Protein AF-0000000079011096 (afdb_homodimer)

Foldseek 3Di:
DKEKEKAWLAAPVLDDPCNFVVVLVLCCVLQVDDSVPYHYHYHYNDPDDDPPDRPIAMEMEIEDADSDDDVSVVVSLVVVQVVCCVRVVDHSVRYDYYYHHDHQQRDDDPNDRNDDVDDPPPPD/DKEKEKAWLADPVLDDPCVFVVVLVLCCVLQVDDSVPYHYHYHYNDPDDDPPDRPIAMEMEIEDADSDDDVSVVVSLVVVQVVCCVRVVDHSVRYDYHYHHDHQQRDDDDHDGNDVVVPPPPPD

InterPro domains:
  IPR001398 Macrophage migration inhibitory factor [PF01187] (2-111)
  IPR001398 Macrophage migration inhibitory factor [PTHR11954] (1-112)
  IPR014347 Tautomerase/MIF superfamily [G3DSA:3.30.429.10] (1-116)
  IPR014347 Tautomerase/MIF superfamily [SSF55331] (1-111)

Organism: Lymnaea stagnalis (NCBI:txid6523)

Radius of gyration: 18.73 Å; Cα contacts (8 Å, |Δi|>4): 482; chains: 2; bounding box: 49×50×45 Å

Secondary structure (DSSP, 8-state):
--EEEEEESS-GGGS-TTHHHHHHHHHHHHHT--GGG-EEEEE-S-EEEETTB-SS-EEEEEEESS---HHHHHHHHHHHHHHHHHHH---GGGEEEEEEEPPGGG-EETTEE-----------/-EEEEEEESS-GGGS-TTHHHHHHHHHHHHHT--GGG-EEEEE-S----BTTB-SS-EEEEEEESS---HHHHHHHHHHHHHHHHHHH---GGGEEEEEEE--GGGEEETTEE--S-S------

Sequence (248 aa):
MPIIKVETNIEASRFPTNFHVHFTALGSELLQKPQKVIWVVLEADKQLTMGGTNAPTAVVTVECIGRLKPELNLAFGTKIEEYFKEFLAIPRDRIVTRFVSVPALFCQYDGKLHDIGVQYDQDLMPIIKVETNIEASRFPTNFHVHFTALGSELLQKPQKVIWVVLEADKQLTMGGTNAPTAVVTVECIGRLKPELNLAFGTKIEEYFKEFLAIPRDRIVTRFVSVPALFCQYDGKLHDIGVQYDQDL

pLDDT: mean 92.73, std 16.57, range [21.91, 98.94]

Nearest PDB structures (foldseek):
  6lr3-assembly2_B  TM=9.785E-01  e=2.258E-16  Oncomelania hupensis
  6lkv-assembly1_A  TM=9.340E-01  e=4.352E-16  Oncomelania hupensis
  1mff-assembly1_C  TM=9.696E-01  e=3.069E-12  Mus musculus
  1uiz-assembly1_A  TM=9.642E-01  e=3.499E-12  Xenopus laevis
  4xx7-assembly1_C  TM=9.692E-01  e=8.771E-12  Homo sapiens

Structure (mmCIF, N/CA/C/O backbone):
data_AF-0000000079011096-model_v1
#
loop_
_entity.id
_entity.type
_entity.pdbx_description
1 polymer 'L-dopachrome isomerase'
#
loop_
_atom_site.group_PDB
_atom_site.id
_atom_site.type_symbol
_atom_site.label_atom_id
_atom_site.label_alt_id
_atom_site.label_comp_id
_atom_site.label_asym_id
_atom_site.label_entity_id
_atom_site.label_seq_id
_atom_site.pdbx_PDB_ins_code
_atom_site.Cartn_x
_atom_site.Cartn_y
_atom_site.Cartn_z
_atom_site.occupancy
_atom_site.B_iso_or_equiv
_atom_site.auth_seq_id
_atom_site.auth_comp_id
_atom_site.auth_asym_id
_atom_site.auth_atom_id
_atom_site.pdbx_PDB_model_num
ATOM 1 N N . MET A 1 1 ? 3.414 18.562 -4.277 1 85.56 1 MET A N 1
ATOM 2 C CA . MET A 1 1 ? 2.836 17.297 -3.818 1 85.56 1 MET A CA 1
ATOM 3 C C . MET A 1 1 ? 2.193 17.469 -2.445 1 85.56 1 MET A C 1
ATOM 5 O O . MET A 1 1 ? 2.654 18.266 -1.632 1 85.56 1 MET A O 1
ATOM 9 N N . PRO A 1 2 ? 0.856 16.672 -2.381 1 97.19 2 PRO A N 1
ATOM 10 C CA . PRO A 1 2 ? 0.76 15.305 -1.859 1 97.19 2 PRO A CA 1
ATOM 11 C C . PRO A 1 2 ? 0.068 14.352 -2.83 1 97.19 2 PRO A C 1
ATOM 13 O O . PRO A 1 2 ? -0.658 14.789 -3.725 1 97.19 2 PRO A O 1
ATOM 16 N N . ILE A 1 3 ? 0.292 12.969 -2.652 1 98.69 3 ILE A N 1
ATOM 17 C CA . ILE A 1 3 ? -0.439 11.891 -3.303 1 98.69 3 ILE A CA 1
ATOM 18 C C . ILE A 1 3 ? -1.238 11.109 -2.264 1 98.69 3 ILE A C 1
ATOM 20 O O . ILE A 1 3 ? -0.691 10.672 -1.245 1 98.69 3 ILE A O 1
ATOM 24 N N . ILE A 1 4 ? -2.502 11.023 -2.465 1 98.88 4 ILE A N 1
ATOM 25 C CA . ILE A 1 4 ? -3.375 10.164 -1.678 1 98.88 4 ILE A CA 1
ATOM 26 C C . ILE A 1 4 ? -3.82 8.969 -2.523 1 98.88 4 ILE A C 1
ATOM 28 O O . ILE A 1 4 ? -4.574 9.133 -3.488 1 98.88 4 ILE A O 1
ATOM 32 N N . LYS A 1 5 ? -3.436 7.773 -2.172 1 98.94 5 LYS A N 1
ATOM 33 C CA . LYS A 1 5 ? -3.779 6.555 -2.904 1 98.94 5 LYS A CA 1
ATOM 34 C C . LYS A 1 5 ? -4.645 5.629 -2.055 1 98.94 5 LYS A C 1
ATOM 36 O O . LYS A 1 5 ? -4.293 5.316 -0.916 1 98.94 5 LYS A O 1
ATOM 41 N N . VAL A 1 6 ? -5.684 5.234 -2.592 1 98.94 6 VAL A N 1
ATOM 42 C CA . VAL A 1 6 ? -6.59 4.289 -1.941 1 98.94 6 VAL A CA 1
ATOM 43 C C . VAL A 1 6 ? -6.625 2.982 -2.73 1 98.94 6 VAL A C 1
ATOM 45 O O . VAL A 1 6 ? -6.941 2.979 -3.924 1 98.94 6 VAL A O 1
ATOM 48 N N . GLU A 1 7 ? -6.277 1.919 -2.125 1 98.94 7 GLU A N 1
ATOM 49 C CA . GLU A 1 7 ? -6.457 0.562 -2.635 1 98.94 7 GLU A CA 1
ATOM 50 C C . GLU A 1 7 ? -7.527 -0.186 -1.847 1 98.94 7 GLU A C 1
ATOM 52 O O . GLU A 1 7 ? -7.477 -0.242 -0.616 1 98.94 7 GLU A O 1
ATOM 57 N N . THR A 1 8 ? -8.5 -0.776 -2.518 1 98.94 8 THR A N 1
ATOM 58 C CA . THR A 1 8 ? -9.586 -1.441 -1.808 1 98.94 8 THR A CA 1
ATOM 59 C C . THR A 1 8 ? -10.18 -2.561 -2.658 1 98.94 8 THR A C 1
ATOM 61 O O . THR A 1 8 ? -10 -2.582 -3.877 1 98.94 8 THR A O 1
ATOM 64 N N . ASN A 1 9 ? -10.805 -3.51 -2.023 1 98.88 9 ASN A N 1
ATOM 65 C CA . ASN A 1 9 ? -11.484 -4.582 -2.748 1 98.88 9 ASN A CA 1
ATOM 66 C C . ASN A 1 9 ? -12.938 -4.223 -3.041 1 98.88 9 ASN A C 1
ATOM 68 O O . ASN A 1 9 ? -13.68 -5.035 -3.602 1 98.88 9 ASN A O 1
ATOM 72 N N . ILE A 1 10 ? -13.305 -3.02 -2.656 1 98.81 10 ILE A N 1
ATOM 73 C CA . ILE A 1 10 ? -14.656 -2.537 -2.932 1 98.81 10 ILE A CA 1
ATOM 74 C C . ILE A 1 10 ? -14.805 -2.24 -4.422 1 98.81 10 ILE A C 1
ATOM 76 O O . ILE A 1 10 ? -13.891 -1.698 -5.047 1 98.81 10 ILE A O 1
ATOM 80 N N . GLU A 1 11 ? -15.945 -2.562 -4.973 1 98.44 11 GLU A N 1
ATOM 81 C CA . GLU A 1 11 ? -16.219 -2.311 -6.383 1 98.44 11 GLU A CA 1
ATOM 82 C C . GLU A 1 11 ? -16.219 -0.815 -6.684 1 98.44 11 GLU A C 1
ATOM 84 O O . GLU A 1 11 ? -16.734 -0.016 -5.895 1 98.44 11 GLU A O 1
ATOM 89 N N . ALA A 1 12 ? -15.727 -0.46 -7.812 1 98.06 12 ALA A N 1
ATOM 90 C CA . ALA A 1 12 ? -15.625 0.934 -8.234 1 98.06 12 ALA A CA 1
ATOM 91 C C . ALA A 1 12 ? -17 1.6 -8.266 1 98.06 12 ALA A C 1
ATOM 93 O O . ALA A 1 12 ? -17.125 2.785 -7.949 1 98.06 12 ALA A O 1
ATOM 94 N N . SER A 1 13 ? -18 0.862 -8.633 1 98.06 13 SER A N 1
ATOM 95 C CA . SER A 1 13 ? -19.328 1.407 -8.812 1 98.06 13 SER A CA 1
ATOM 96 C C . SER A 1 13 ? -19.938 1.853 -7.484 1 98.06 13 SER A C 1
ATOM 98 O O . SER A 1 13 ? -20.938 2.58 -7.457 1 98.06 13 SER A O 1
ATOM 100 N N . ARG A 1 14 ? -19.391 1.447 -6.398 1 97.94 14 ARG A N 1
ATOM 101 C CA . ARG A 1 14 ? -19.938 1.759 -5.082 1 97.94 14 ARG A CA 1
ATOM 102 C C . ARG A 1 14 ? -19.453 3.113 -4.59 1 97.94 14 ARG A C 1
ATOM 104 O O . ARG A 1 14 ? -19.969 3.654 -3.613 1 97.94 14 ARG A O 1
ATOM 111 N N . PHE A 1 15 ? -18.469 3.695 -5.246 1 98.19 15 PHE A N 1
ATOM 112 C CA . PHE A 1 15 ? -17.906 4.961 -4.793 1 98.19 15 PHE A CA 1
ATOM 113 C C . PHE A 1 15 ? -18.781 6.133 -5.246 1 98.19 15 PHE A C 1
ATOM 115 O O . PHE A 1 15 ? -19.25 6.16 -6.387 1 98.19 15 PHE A O 1
ATOM 122 N N . PRO A 1 16 ? -18.969 7.098 -4.32 1 97.19 16 PRO A N 1
ATOM 123 C CA . PRO A 1 16 ? -19.641 8.328 -4.746 1 97.19 16 PRO A CA 1
ATOM 124 C C . PRO A 1 16 ? -18.891 9.047 -5.871 1 97.19 16 PRO A C 1
ATOM 126 O O . PRO A 1 16 ? -17.656 8.977 -5.945 1 97.19 16 PRO A O 1
ATOM 129 N N . THR A 1 17 ? -19.578 9.758 -6.652 1 97.25 17 THR A N 1
ATOM 130 C CA . THR A 1 17 ? -19.016 10.422 -7.82 1 97.25 17 THR A CA 1
ATOM 131 C C . THR A 1 17 ? -18.047 11.523 -7.395 1 97.25 17 THR A C 1
ATOM 133 O O . THR A 1 17 ? -17.156 11.906 -8.164 1 97.25 17 THR A O 1
ATOM 136 N N . ASN A 1 18 ? -18.203 11.992 -6.207 1 98 18 ASN A N 1
ATOM 137 C CA . ASN A 1 18 ? -17.359 13.094 -5.758 1 98 18 ASN A CA 1
ATOM 138 C C . ASN A 1 18 ? -16.172 12.602 -4.934 1 98 18 ASN A C 1
ATOM 140 O O . ASN A 1 18 ? -15.562 13.375 -4.188 1 98 18 ASN A O 1
ATOM 144 N N . PHE A 1 19 ? -15.891 11.375 -4.973 1 98.62 19 PHE A N 1
ATOM 145 C CA . PHE A 1 19 ? -14.812 10.773 -4.191 1 98.62 19 PHE A CA 1
ATOM 146 C C . PHE A 1 19 ? -13.516 11.555 -4.375 1 98.62 19 PHE A C 1
ATOM 148 O O . PHE A 1 19 ? -12.898 11.992 -3.398 1 98.62 19 PHE A O 1
ATOM 155 N N . HIS A 1 20 ? -13.125 11.797 -5.609 1 98.75 20 HIS A N 1
ATOM 156 C CA . HIS A 1 20 ? -11.859 12.461 -5.91 1 98.75 20 HIS A CA 1
ATOM 157 C C . HIS A 1 20 ? -11.867 13.906 -5.422 1 98.75 20 HIS A C 1
ATOM 159 O O . HIS A 1 20 ? -10.875 14.383 -4.867 1 98.75 20 HIS A O 1
ATOM 165 N N . VAL A 1 21 ? -12.961 14.562 -5.602 1 98.69 21 VAL A N 1
ATOM 166 C CA . VAL A 1 21 ? -13.094 15.945 -5.141 1 98.69 21 VAL A CA 1
ATOM 167 C C . VAL A 1 21 ? -13 15.984 -3.615 1 98.69 21 VAL A C 1
ATOM 169 O O . VAL A 1 21 ? -12.305 16.844 -3.053 1 98.69 21 VAL A O 1
ATOM 172 N N . HIS A 1 22 ? -13.68 15.07 -3.004 1 98.69 22 HIS A N 1
ATOM 173 C CA . HIS A 1 22 ? -13.688 15.016 -1.547 1 98.69 22 HIS A CA 1
ATOM 174 C C . HIS A 1 22 ? -12.289 14.797 -0.991 1 98.69 22 HIS A C 1
ATOM 176 O O . HIS A 1 22 ? -11.859 15.516 -0.084 1 98.69 22 HIS A O 1
ATOM 182 N N . PHE A 1 23 ? -11.523 13.922 -1.523 1 98.81 23 PHE A N 1
ATOM 183 C CA . PHE A 1 23 ? -10.211 13.594 -0.982 1 98.81 23 PHE A CA 1
ATOM 184 C C . PHE A 1 23 ? -9.195 14.672 -1.337 1 98.81 23 PHE A C 1
ATOM 186 O O . PHE A 1 23 ? -8.234 14.898 -0.596 1 98.81 23 PHE A O 1
ATOM 193 N N . THR A 1 24 ? -9.398 15.312 -2.475 1 98.81 24 THR A N 1
ATOM 194 C CA . THR A 1 24 ? -8.586 16.484 -2.771 1 98.81 24 THR A CA 1
ATOM 195 C C . THR A 1 24 ? -8.789 17.578 -1.716 1 98.81 24 THR A C 1
ATOM 197 O O . THR A 1 24 ? -7.82 18.125 -1.19 1 98.81 24 THR A O 1
ATOM 200 N N . ALA A 1 25 ? -10.016 17.812 -1.375 1 98.75 25 ALA A N 1
ATOM 201 C CA . ALA A 1 25 ? -10.352 18.828 -0.37 1 98.75 25 ALA A CA 1
ATOM 202 C C . ALA A 1 25 ? -9.82 18.422 1.003 1 98.75 25 ALA A C 1
ATOM 204 O O . ALA A 1 25 ? -9.281 19.25 1.735 1 98.75 25 ALA A O 1
ATOM 205 N N . LEU A 1 26 ? -10 17.188 1.364 1 98.69 26 LEU A N 1
ATOM 206 C CA . LEU A 1 26 ? -9.523 16.656 2.639 1 98.69 26 LEU A CA 1
ATOM 207 C C . LEU A 1 26 ? -8.016 16.844 2.768 1 98.69 26 LEU A C 1
ATOM 209 O O . LEU A 1 26 ? -7.527 17.328 3.789 1 98.69 26 LEU A O 1
ATOM 213 N N . GLY A 1 27 ? -7.285 16.422 1.693 1 98.5 27 GLY A N 1
ATOM 214 C CA . GLY A 1 27 ? -5.844 16.594 1.688 1 98.5 27 GLY A CA 1
ATOM 215 C C . GLY A 1 27 ? -5.418 18.047 1.812 1 98.5 27 GLY A C 1
ATOM 216 O O . GLY A 1 27 ? -4.48 18.359 2.543 1 98.5 27 GLY A O 1
ATOM 217 N N . SER A 1 28 ? -6.094 18.875 1.1 1 9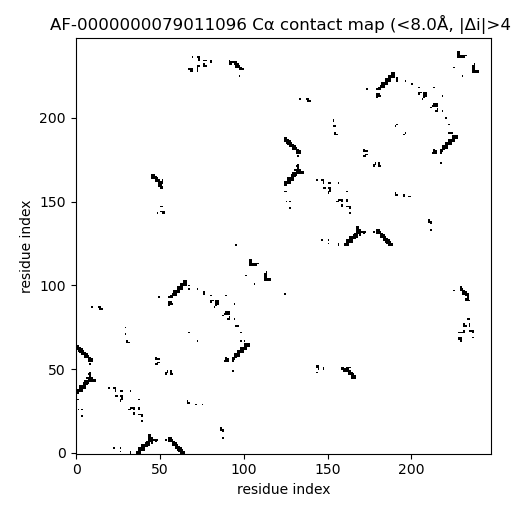8.31 28 SER A N 1
ATOM 218 C CA . SER A 1 28 ? -5.773 20.297 1.139 1 98.31 28 SER A CA 1
ATOM 219 C C . SER A 1 28 ? -5.965 20.875 2.539 1 98.31 28 SER A C 1
ATOM 221 O O . SER A 1 28 ? -5.109 21.594 3.043 1 98.31 28 SER A O 1
ATOM 223 N N . GLU A 1 29 ? -7.031 20.531 3.094 1 98 29 GLU A N 1
ATOM 224 C CA . GLU A 1 29 ? -7.371 21.031 4.422 1 98 29 GLU A CA 1
ATOM 225 C C . GLU A 1 29 ? -6.355 20.562 5.465 1 98 29 GLU A C 1
ATOM 227 O O . GLU A 1 29 ? -5.84 21.375 6.238 1 98 29 GLU A O 1
ATOM 232 N N . LEU A 1 30 ? -5.961 19.344 5.492 1 97.69 30 LEU A N 1
ATOM 233 C CA . LEU A 1 30 ? -5.168 18.781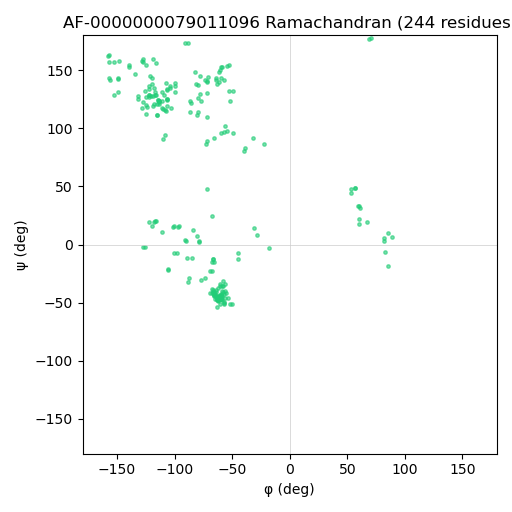 6.578 1 97.69 30 LEU A CA 1
ATOM 234 C C . LEU A 1 30 ? -3.678 18.984 6.328 1 97.69 30 LEU A C 1
ATOM 236 O O . LEU A 1 30 ? -2.908 19.188 7.27 1 97.69 30 LEU A O 1
ATOM 240 N N . LEU A 1 31 ? -3.266 18.984 5.07 1 97.06 31 LEU A N 1
ATOM 241 C CA . LEU A 1 31 ? -1.845 19.094 4.758 1 97.06 31 LEU A CA 1
ATOM 242 C C . LEU A 1 31 ? -1.48 20.531 4.406 1 97.06 31 LEU A C 1
ATOM 244 O O . LEU A 1 31 ? -0.302 20.859 4.238 1 97.06 31 LEU A O 1
ATOM 248 N N . GLN A 1 32 ? -2.518 21.359 4.305 1 96.12 32 GLN A N 1
ATOM 249 C CA . GLN A 1 32 ? -2.303 22.781 4.012 1 96.12 32 GLN A CA 1
ATOM 250 C C . GLN A 1 32 ? -1.516 22.953 2.717 1 96.12 32 GLN A C 1
ATOM 252 O O . GLN A 1 32 ? -0.513 23.672 2.689 1 96.12 32 GLN A O 1
ATOM 257 N N . LYS A 1 33 ? -1.97 22.266 1.714 1 95.44 33 LYS A N 1
ATOM 258 C CA . LYS A 1 33 ? -1.46 22.375 0.351 1 95.44 33 LYS A CA 1
ATOM 259 C C . LYS A 1 33 ? -2.566 22.781 -0.618 1 95.44 33 LYS A C 1
ATOM 261 O O . LYS A 1 33 ? -3.729 22.422 -0.429 1 95.44 33 LYS A O 1
ATOM 266 N N . PRO A 1 34 ? -2.17 23.594 -1.628 1 97 34 PRO A N 1
ATOM 267 C CA . PRO A 1 34 ? -3.203 23.938 -2.605 1 97 34 PRO A CA 1
ATOM 268 C C . PRO A 1 34 ? -3.797 22.719 -3.299 1 97 34 PRO A C 1
ATOM 270 O O . PRO A 1 34 ? -3.082 21.75 -3.576 1 97 34 PRO A O 1
ATOM 273 N N . GLN A 1 35 ? -5.066 22.766 -3.566 1 98.31 35 GLN A N 1
ATOM 274 C CA . GLN A 1 35 ? -5.773 21.656 -4.199 1 98.31 35 GLN A CA 1
ATOM 275 C C . GLN A 1 35 ? -5.156 21.312 -5.555 1 98.31 35 GLN A C 1
ATOM 277 O O . GLN A 1 35 ? -5.133 20.141 -5.953 1 98.31 35 GLN A O 1
ATOM 282 N N . LYS A 1 36 ? -4.656 22.297 -6.172 1 97.44 36 LYS A N 1
ATOM 283 C CA . LYS A 1 36 ? -4.191 22.156 -7.547 1 97.44 36 LYS A CA 1
ATOM 284 C C . LYS A 1 36 ? -2.988 21.219 -7.625 1 97.44 36 LYS A C 1
ATOM 286 O O . LYS A 1 36 ? -2.609 20.781 -8.711 1 97.44 36 LYS A O 1
ATOM 291 N N . VAL A 1 37 ? -2.307 20.891 -6.508 1 96.88 37 VAL A N 1
ATOM 292 C CA . VAL A 1 37 ? -1.105 20.062 -6.543 1 96.88 37 VAL A CA 1
ATOM 293 C C . VAL A 1 37 ? -1.354 18.75 -5.793 1 96.88 37 VAL A C 1
ATOM 295 O O . VAL A 1 37 ? -0.413 18.125 -5.316 1 96.88 37 VAL A O 1
ATOM 298 N N . ILE A 1 38 ? -2.559 18.344 -5.598 1 98.38 38 ILE A N 1
ATOM 299 C CA . ILE A 1 38 ? -2.887 17.125 -4.871 1 98.38 38 ILE A CA 1
ATOM 300 C C . ILE A 1 38 ? -3.359 16.062 -5.852 1 98.38 38 ILE A C 1
ATOM 302 O O . ILE A 1 38 ? -4.277 16.297 -6.641 1 98.38 38 ILE A O 1
ATOM 306 N N . TRP A 1 39 ? -2.748 14.922 -5.832 1 98.81 39 TRP A N 1
ATOM 307 C CA . TRP A 1 39 ? -3.139 13.758 -6.617 1 98.81 39 TRP A CA 1
ATOM 308 C C . TRP A 1 39 ? -3.936 12.773 -5.766 1 98.81 39 TRP A C 1
ATOM 310 O O . TRP A 1 39 ? -3.596 12.531 -4.605 1 98.81 39 TRP A O 1
ATOM 320 N N . VAL A 1 40 ? -5 12.25 -6.328 1 98.88 40 VAL A N 1
ATOM 321 C CA . VAL A 1 40 ? -5.801 11.211 -5.691 1 98.88 40 VAL A CA 1
ATOM 322 C C . VAL A 1 40 ? -5.922 10.008 -6.625 1 98.88 40 VAL A C 1
ATOM 324 O O . VAL A 1 40 ? -6.355 10.148 -7.77 1 98.88 40 VAL A O 1
ATOM 327 N N . VAL A 1 41 ? -5.473 8.883 -6.191 1 98.81 41 VAL A N 1
ATOM 328 C CA . VAL A 1 41 ? -5.535 7.637 -6.949 1 98.81 41 VAL A CA 1
ATOM 329 C C . VAL A 1 41 ? -6.48 6.656 -6.258 1 98.81 41 VAL A C 1
ATOM 331 O O . VAL A 1 41 ? -6.309 6.348 -5.078 1 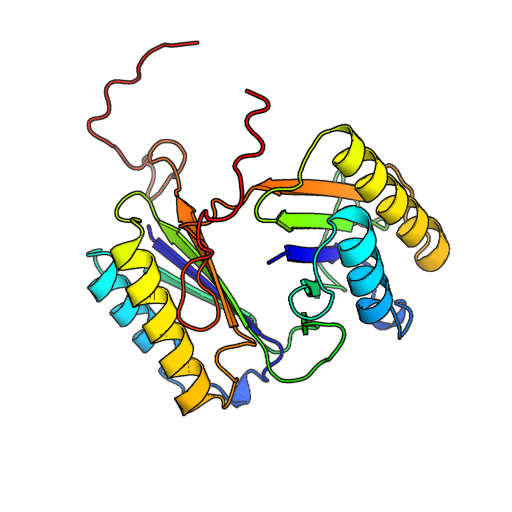98.81 41 VAL A O 1
ATOM 334 N N . LEU A 1 42 ? -7.465 6.238 -6.91 1 98.81 42 LEU A N 1
ATOM 335 C CA . LEU A 1 42 ? -8.352 5.184 -6.43 1 98.81 42 LEU A CA 1
ATOM 336 C C . LEU A 1 42 ? -8.141 3.893 -7.215 1 98.81 42 LEU A C 1
ATOM 338 O O . LEU A 1 42 ? -8.328 3.863 -8.43 1 98.81 42 LEU A O 1
ATOM 342 N N . GLU A 1 43 ? -7.699 2.889 -6.562 1 98.69 43 GLU A N 1
ATOM 343 C CA . GLU A 1 43 ? -7.633 1.535 -7.102 1 98.69 43 GLU A CA 1
ATOM 344 C C . GLU A 1 43 ? -8.672 0.626 -6.449 1 98.69 43 GLU A C 1
ATOM 346 O O . GLU A 1 43 ? -8.391 -0.004 -5.426 1 98.69 43 GLU A O 1
ATOM 351 N N . ALA A 1 44 ? -9.789 0.509 -7.074 1 98.56 44 ALA A N 1
ATOM 352 C CA . ALA A 1 44 ? -10.898 -0.313 -6.598 1 98.56 44 ALA A CA 1
ATOM 353 C C . ALA A 1 44 ? -10.805 -1.731 -7.156 1 98.56 44 ALA A C 1
ATOM 355 O O . ALA A 1 44 ? -9.859 -2.062 -7.875 1 98.56 44 ALA A O 1
ATOM 356 N N . ASP A 1 45 ? -11.617 -2.623 -6.746 1 98.44 45 ASP A N 1
ATOM 357 C CA . ASP A 1 45 ? -11.781 -3.973 -7.273 1 98.44 45 ASP A CA 1
ATOM 358 C C . ASP A 1 45 ? -10.492 -4.777 -7.141 1 98.44 45 ASP A C 1
ATOM 360 O O . ASP A 1 45 ? -10.18 -5.609 -7.996 1 98.44 45 ASP A O 1
ATOM 364 N N . LYS A 1 46 ? -9.766 -4.488 -6.145 1 98.56 46 LYS A N 1
ATOM 365 C CA . LYS A 1 46 ? -8.484 -5.172 -5.984 1 98.56 46 LYS A CA 1
ATOM 366 C C . LYS A 1 46 ? -8.664 -6.539 -5.336 1 98.56 46 LYS A C 1
ATOM 368 O O . LYS A 1 46 ? -9.57 -6.73 -4.52 1 98.56 46 LYS A O 1
ATOM 373 N N . GLN A 1 47 ? -7.766 -7.465 -5.738 1 98.62 47 GLN A N 1
ATOM 374 C CA . GLN A 1 47 ? -7.559 -8.648 -4.91 1 98.62 47 GLN A CA 1
ATOM 375 C C . GLN A 1 47 ? -6.785 -8.305 -3.641 1 98.62 47 GLN A C 1
ATOM 377 O O . GLN A 1 47 ? -5.559 -8.414 -3.609 1 98.62 47 GLN A O 1
ATOM 382 N N . LEU A 1 48 ? -7.523 -7.91 -2.688 1 98.88 48 LEU A N 1
ATOM 383 C CA . LEU A 1 48 ? -6.996 -7.402 -1.425 1 98.88 48 LEU A CA 1
ATOM 384 C C . LEU A 1 48 ? -7.699 -8.062 -0.241 1 98.88 48 LEU A C 1
ATOM 386 O O . LEU A 1 48 ? -8.93 -8.133 -0.206 1 98.88 48 LEU A O 1
ATOM 390 N N . THR A 1 49 ? -6.918 -8.594 0.644 1 98.88 49 THR A N 1
ATOM 391 C CA . THR A 1 49 ? -7.473 -9.242 1.822 1 98.88 49 THR A CA 1
ATOM 392 C C . THR A 1 49 ? -6.82 -8.711 3.096 1 98.88 49 THR A C 1
ATOM 394 O O . THR A 1 49 ? -5.73 -8.141 3.047 1 98.88 49 THR A O 1
ATOM 397 N N . MET A 1 50 ? -7.473 -8.859 4.121 1 98.81 50 MET A N 1
ATOM 398 C CA . MET A 1 50 ? -6.945 -8.695 5.477 1 98.81 50 MET A CA 1
ATOM 399 C C . MET A 1 50 ? -7.215 -9.945 6.312 1 98.81 50 MET A C 1
ATOM 401 O O . MET A 1 50 ? -8.336 -10.453 6.328 1 98.81 50 MET A O 1
ATOM 405 N N . GLY A 1 51 ? -6.199 -10.398 6.984 1 98.44 51 GLY A N 1
ATOM 406 C CA . GLY A 1 51 ? -6.355 -11.594 7.797 1 98.44 51 GLY A CA 1
ATOM 407 C C . GLY A 1 51 ? -6.77 -12.812 6.992 1 98.44 51 GLY A C 1
ATOM 408 O O . GLY A 1 51 ? -7.406 -13.727 7.52 1 98.44 51 GLY A O 1
ATOM 409 N N . GLY A 1 52 ? -6.582 -12.734 5.75 1 98.38 52 GLY A N 1
ATOM 410 C CA . GLY A 1 52 ? -6.906 -13.867 4.895 1 98.38 52 GLY A CA 1
ATOM 411 C C . GLY A 1 52 ? -8.344 -13.859 4.41 1 98.38 52 GLY A C 1
ATOM 412 O O . GLY A 1 52 ? -8.789 -14.805 3.762 1 98.38 52 GLY A O 1
ATOM 413 N N . THR A 1 53 ? -9.031 -12.82 4.688 1 98.44 53 THR A N 1
ATOM 414 C CA . THR A 1 53 ? -10.422 -12.75 4.258 1 98.44 53 THR A CA 1
ATOM 415 C C . THR A 1 53 ? -10.633 -11.617 3.258 1 98.44 53 THR A C 1
ATOM 417 O O . THR A 1 53 ? -9.922 -10.609 3.305 1 98.44 53 THR A O 1
ATOM 420 N N . ASN A 1 54 ? -11.664 -11.797 2.49 1 98.19 54 ASN A N 1
ATOM 421 C CA . ASN A 1 54 ? -11.969 -10.812 1.462 1 98.19 54 ASN A CA 1
ATOM 422 C C . ASN A 1 54 ? -13.086 -9.867 1.9 1 98.19 54 ASN A C 1
ATOM 424 O O . ASN A 1 54 ? -13.688 -9.188 1.071 1 98.19 54 ASN A O 1
ATOM 428 N N . ALA A 1 55 ? -13.398 -9.844 3.244 1 98.69 55 ALA A N 1
ATOM 429 C CA . ALA A 1 55 ? -14.32 -8.828 3.752 1 98.69 55 ALA A CA 1
ATOM 430 C C . ALA A 1 55 ? -13.852 -7.426 3.375 1 98.69 55 ALA A C 1
ATOM 432 O O . ALA A 1 55 ? -12.664 -7.211 3.121 1 98.69 55 ALA A O 1
ATOM 433 N N . PRO A 1 56 ? -14.711 -6.449 3.258 1 98.81 56 PRO A N 1
ATOM 434 C CA . PRO A 1 56 ? -14.352 -5.094 2.828 1 98.81 56 PRO A CA 1
ATOM 435 C C . PRO A 1 56 ? -13.156 -4.527 3.602 1 98.81 56 PRO A C 1
ATOM 437 O O . PRO A 1 56 ? -13.133 -4.59 4.832 1 98.81 56 PRO A O 1
ATOM 440 N N . THR A 1 57 ? -12.211 -3.986 2.873 1 98.94 57 THR A N 1
ATOM 441 C CA . THR A 1 57 ? -11 -3.447 3.479 1 98.94 57 THR A CA 1
ATOM 442 C C . THR A 1 57 ? -10.352 -2.416 2.562 1 98.94 57 THR A C 1
ATOM 444 O O . THR A 1 57 ? -10.719 -2.295 1.393 1 98.94 57 THR A O 1
ATOM 447 N N . ALA A 1 58 ? -9.453 -1.589 3.123 1 98.88 58 ALA A N 1
ATOM 448 C CA . ALA A 1 58 ? -8.734 -0.589 2.33 1 98.88 58 ALA A CA 1
ATOM 449 C C . ALA A 1 58 ? -7.344 -0.335 2.896 1 98.88 58 ALA A C 1
ATOM 451 O O . ALA A 1 58 ? -7.145 -0.374 4.113 1 98.88 58 ALA A O 1
ATOM 452 N N . VAL A 1 59 ? -6.449 -0.144 2.037 1 98.94 59 VAL A N 1
ATOM 453 C CA . VAL A 1 59 ? -5.102 0.344 2.322 1 98.94 59 VAL A CA 1
ATOM 454 C C . VAL A 1 59 ? -4.914 1.729 1.707 1 98.94 59 VAL A C 1
ATOM 456 O O . VAL A 1 59 ? -5.121 1.913 0.505 1 98.94 59 VAL A O 1
ATOM 459 N N . VAL A 1 60 ? -4.566 2.68 2.551 1 98.88 60 VAL A N 1
ATOM 460 C CA . VAL A 1 60 ? -4.422 4.055 2.08 1 98.88 60 VAL A CA 1
ATOM 461 C C . VAL A 1 60 ? -2.99 4.531 2.311 1 98.88 60 VAL A C 1
ATOM 463 O O . VAL A 1 60 ? -2.404 4.27 3.363 1 98.88 60 VAL A O 1
ATOM 466 N N . THR A 1 61 ? -2.453 5.207 1.357 1 98.81 61 THR A N 1
ATOM 467 C CA . THR A 1 61 ? -1.144 5.836 1.474 1 98.81 61 THR A CA 1
ATOM 468 C C . THR A 1 61 ? -1.241 7.336 1.217 1 98.81 61 THR A C 1
ATOM 470 O O . THR A 1 61 ? -1.826 7.766 0.22 1 98.81 61 THR A O 1
ATOM 473 N N . VAL A 1 62 ? -0.719 8.086 2.098 1 98.75 62 VAL A N 1
ATOM 474 C CA . VAL A 1 62 ? -0.598 9.531 1.931 1 98.75 62 VAL A CA 1
ATOM 475 C C . VAL A 1 62 ? 0.876 9.922 1.876 1 98.75 62 VAL A C 1
ATOM 477 O O . VAL A 1 62 ? 1.602 9.773 2.863 1 98.75 62 VAL A O 1
ATOM 480 N N . GLU A 1 63 ? 1.307 10.344 0.789 1 98.38 63 GLU A N 1
ATOM 481 C CA . GLU A 1 63 ? 2.674 10.82 0.595 1 98.38 63 GLU A CA 1
ATOM 482 C C . GLU A 1 63 ? 2.725 12.344 0.532 1 98.38 63 GLU A C 1
ATOM 484 O O . GLU A 1 63 ? 1.903 12.969 -0.142 1 98.38 63 GLU A O 1
ATOM 489 N N . CYS A 1 64 ? 3.662 12.867 1.182 1 96.81 64 CYS A N 1
ATOM 490 C CA . CYS A 1 64 ? 3.715 14.328 1.242 1 96.81 64 CYS A CA 1
ATOM 491 C C . CYS A 1 64 ? 5.125 14.805 1.552 1 96.81 64 CYS A C 1
ATOM 493 O O . CYS A 1 64 ? 5.879 14.133 2.254 1 96.81 64 CYS A O 1
ATOM 495 N N . ILE A 1 65 ? 5.461 15.867 0.953 1 95.31 65 ILE A N 1
ATOM 496 C CA . ILE A 1 65 ? 6.664 16.594 1.349 1 95.31 65 ILE A CA 1
ATOM 497 C C . ILE A 1 65 ? 6.367 17.453 2.57 1 95.31 65 ILE A C 1
ATOM 499 O O . ILE A 1 65 ? 5.559 18.391 2.498 1 95.31 65 ILE A O 1
ATOM 503 N N . GLY A 1 66 ? 6.918 17.094 3.58 1 92.56 66 GLY A N 1
ATOM 504 C CA . GLY A 1 66 ? 6.688 17.844 4.801 1 92.56 66 GLY A CA 1
ATOM 505 C C . GLY A 1 66 ? 5.285 17.672 5.352 1 92.56 66 GLY A C 1
ATOM 506 O O . GLY A 1 66 ? 4.516 16.844 4.863 1 92.56 66 GLY A O 1
ATOM 507 N N . ARG A 1 67 ? 4.93 18.297 6.543 1 92.19 67 ARG A N 1
ATOM 508 C CA . ARG A 1 67 ? 3.611 18.5 7.137 1 92.19 67 ARG A CA 1
ATOM 509 C C . ARG A 1 67 ? 3.189 17.281 7.949 1 92.19 67 ARG A C 1
ATOM 511 O O . ARG A 1 67 ? 2.256 17.344 8.75 1 92.19 67 ARG A O 1
ATOM 518 N N . LEU A 1 68 ? 3.836 16.109 7.703 1 94.75 68 LEU A N 1
ATOM 519 C CA . LEU A 1 68 ? 3.404 14.906 8.414 1 94.75 68 LEU A CA 1
ATOM 520 C C . LEU A 1 68 ? 3.91 14.914 9.852 1 94.75 68 LEU A C 1
ATOM 522 O O . LEU A 1 68 ? 5.113 15.039 10.086 1 94.75 68 LEU A O 1
ATOM 526 N N . LYS A 1 69 ? 3.094 14.82 10.688 1 93.75 69 LYS A N 1
ATOM 527 C CA . LYS A 1 69 ? 3.348 14.727 12.117 1 93.75 69 LYS A CA 1
ATOM 528 C C . LYS A 1 69 ? 2.285 13.875 12.812 1 93.75 69 LYS A C 1
ATOM 530 O O . LYS A 1 69 ? 1.148 13.789 12.344 1 93.75 69 LYS A O 1
ATOM 535 N N . PRO A 1 70 ? 2.51 13.312 13.953 1 94.5 70 PRO A N 1
ATOM 536 C CA . PRO A 1 70 ? 1.641 12.312 14.578 1 94.5 70 PRO A CA 1
ATOM 537 C C . PRO A 1 70 ? 0.209 12.812 14.766 1 94.5 70 PRO A C 1
ATOM 539 O O . PRO A 1 70 ? -0.743 12.102 14.43 1 94.5 70 PRO A O 1
ATOM 542 N N . GLU A 1 71 ? 0.103 14 15.258 1 95.12 71 GLU A N 1
ATOM 543 C CA . GLU A 1 71 ? -1.24 14.516 15.516 1 95.12 71 GLU A CA 1
ATOM 544 C C . GLU A 1 71 ? -2.039 14.648 14.227 1 95.12 71 GLU A C 1
ATOM 546 O O . GLU A 1 71 ? -3.219 14.297 14.18 1 95.12 71 GLU A O 1
ATOM 551 N N . LEU A 1 72 ? -1.419 15.219 13.219 1 95.5 72 LEU A N 1
ATOM 552 C CA . LEU A 1 72 ? -2.064 15.383 11.922 1 95.5 72 LEU A CA 1
ATOM 553 C C . LEU A 1 72 ? -2.34 14.031 11.273 1 95.5 72 LEU A C 1
ATOM 555 O O . LEU A 1 72 ? -3.395 13.828 10.672 1 95.5 72 LEU A O 1
ATOM 559 N N . ASN A 1 73 ? -1.358 13.141 11.375 1 97.06 73 ASN A N 1
ATOM 560 C CA . ASN A 1 73 ? -1.534 11.797 10.836 1 97.06 73 ASN A CA 1
ATOM 561 C C . ASN A 1 73 ? -2.754 11.102 11.445 1 97.06 73 ASN A C 1
ATOM 563 O O . ASN A 1 73 ? -3.529 10.469 10.727 1 97.06 73 ASN A O 1
ATOM 567 N N . LEU A 1 74 ? -2.896 11.266 12.75 1 97.12 74 LEU A N 1
ATOM 568 C CA . LEU A 1 74 ? -4.035 10.664 13.438 1 97.12 74 LEU A CA 1
ATOM 569 C C . LEU A 1 74 ? -5.348 11.25 12.93 1 97.12 74 LEU A C 1
ATOM 571 O O . LEU A 1 74 ? -6.289 10.516 12.625 1 97.12 74 LEU A O 1
ATOM 575 N N . ALA A 1 75 ? -5.352 12.562 12.867 1 97.62 75 ALA A N 1
ATOM 576 C CA . ALA A 1 75 ? -6.559 13.234 12.398 1 97.62 75 ALA A CA 1
ATOM 577 C C . ALA A 1 75 ? -6.918 12.805 10.977 1 97.62 75 ALA A C 1
ATOM 579 O O . ALA A 1 75 ? -8.086 12.516 10.688 1 97.62 75 ALA A O 1
ATOM 580 N N . PHE A 1 76 ? -5.941 12.789 10.117 1 98.38 76 PHE A N 1
ATOM 581 C CA . PHE A 1 76 ? -6.145 12.422 8.727 1 98.38 76 PHE A CA 1
ATOM 582 C C . PHE A 1 76 ? -6.676 10.992 8.617 1 98.38 76 PHE A C 1
ATOM 584 O O . PHE A 1 76 ? -7.707 10.758 7.984 1 98.38 76 PHE A O 1
ATOM 591 N N . GLY A 1 77 ? -6.055 10.047 9.234 1 98.31 77 GLY A N 1
ATOM 592 C CA . GLY A 1 77 ? -6.492 8.664 9.219 1 98.31 77 GLY A CA 1
ATOM 593 C C . GLY A 1 77 ? -7.898 8.477 9.758 1 98.31 77 GLY A C 1
ATOM 594 O O . GLY A 1 77 ? -8.672 7.68 9.227 1 98.31 77 GLY A O 1
ATOM 595 N N . THR A 1 78 ? -8.188 9.203 10.812 1 98.25 78 THR A N 1
ATOM 596 C CA . THR A 1 78 ? -9.516 9.125 11.414 1 98.25 78 THR A CA 1
ATOM 597 C C . THR A 1 78 ? -10.586 9.578 10.43 1 98.25 78 THR A C 1
ATOM 599 O O . THR A 1 78 ? -11.625 8.93 10.281 1 98.25 78 THR A O 1
ATOM 602 N N . LYS A 1 79 ? -10.305 10.672 9.758 1 98.75 79 LYS A N 1
ATOM 603 C CA . LYS A 1 79 ? -11.258 11.18 8.773 1 98.75 79 LYS A CA 1
ATOM 604 C C . LYS A 1 79 ? -11.43 10.195 7.621 1 98.75 79 LYS A C 1
ATOM 606 O O . LYS A 1 79 ? -12.539 10.023 7.102 1 98.75 79 LYS A O 1
ATOM 611 N N . ILE A 1 80 ? -10.367 9.586 7.207 1 98.81 80 ILE A N 1
ATOM 612 C CA . ILE A 1 80 ? -10.422 8.57 6.16 1 98.81 80 ILE A CA 1
ATOM 613 C C . ILE A 1 80 ? -11.297 7.41 6.617 1 98.81 80 ILE A C 1
ATOM 615 O O . ILE A 1 80 ? -12.188 6.965 5.887 1 98.81 80 ILE A O 1
ATOM 619 N N . GLU A 1 81 ? -11.086 6.938 7.828 1 98.62 81 GLU A N 1
ATOM 620 C CA . GLU A 1 81 ? -11.883 5.844 8.367 1 98.62 81 GLU A CA 1
ATOM 621 C C . GLU A 1 81 ? -13.367 6.207 8.414 1 98.62 81 GLU A C 1
ATOM 623 O O . GLU A 1 81 ? -14.219 5.398 8.062 1 98.62 81 GLU A O 1
ATOM 628 N N . GLU A 1 82 ? -13.609 7.367 8.875 1 98.5 82 GLU A N 1
ATOM 629 C CA . GLU A 1 82 ? -14.992 7.828 8.953 1 98.5 82 GLU A CA 1
ATOM 630 C C . GLU A 1 82 ? -15.648 7.84 7.574 1 98.5 82 GLU A C 1
ATOM 632 O O . GLU A 1 82 ? -16.797 7.406 7.422 1 98.5 82 GLU A O 1
ATOM 637 N N . TYR A 1 83 ? -14.953 8.375 6.645 1 98.56 83 TYR A N 1
ATOM 638 C CA . TYR A 1 83 ? -15.492 8.406 5.285 1 98.56 83 TYR A CA 1
ATOM 639 C C . TYR A 1 83 ? -15.82 7.004 4.797 1 98.56 83 TYR A C 1
ATOM 641 O O . TYR A 1 83 ? -16.922 6.758 4.289 1 98.56 83 TYR A O 1
ATOM 649 N N . PHE A 1 84 ? -14.906 6.07 4.91 1 98.75 84 PHE A N 1
ATOM 650 C CA . PHE A 1 84 ? -15.07 4.723 4.379 1 98.75 84 PHE A CA 1
ATOM 651 C C . PHE A 1 84 ? -16.172 3.977 5.125 1 98.75 84 PHE A C 1
ATOM 653 O O . PHE A 1 84 ? -16.922 3.199 4.523 1 98.75 84 PHE A O 1
ATOM 660 N N . LYS A 1 85 ? -16.234 4.168 6.398 1 98.25 85 LYS A N 1
ATOM 661 C CA . LYS A 1 85 ? -17.312 3.568 7.16 1 98.25 85 LYS A CA 1
ATOM 662 C C . LYS A 1 85 ? -18.672 4.09 6.691 1 98.25 85 LYS A C 1
ATOM 664 O O . LYS A 1 85 ? -19.594 3.307 6.441 1 98.25 85 LYS A O 1
ATOM 669 N N . GLU A 1 86 ? -18.766 5.359 6.543 1 97.94 86 GLU A N 1
ATOM 670 C CA . GLU A 1 86 ? -20.031 6.016 6.215 1 97.94 86 GLU A CA 1
ATOM 671 C C . GLU A 1 86 ? -20.469 5.676 4.793 1 97.94 86 GLU A C 1
ATOM 673 O O . GLU A 1 86 ? -21.641 5.352 4.562 1 97.94 86 GLU A O 1
ATOM 678 N N . PHE A 1 87 ? -19.594 5.656 3.859 1 97.94 87 PHE A N 1
ATOM 679 C CA . PHE A 1 87 ? -20.031 5.637 2.465 1 97.94 87 PHE A CA 1
ATOM 680 C C . PHE A 1 87 ? -19.828 4.254 1.857 1 97.94 87 PHE A C 1
ATOM 682 O O . PHE A 1 87 ? -20.453 3.914 0.85 1 97.94 87 PHE A O 1
ATOM 689 N N . LEU A 1 88 ? -18.922 3.451 2.482 1 97.81 88 LEU A N 1
ATOM 690 C CA . LEU A 1 88 ? -18.594 2.182 1.847 1 97.81 88 LEU A CA 1
ATOM 691 C C . LEU A 1 88 ? -18.766 1.022 2.822 1 97.81 88 LEU A C 1
ATOM 693 O O . LEU A 1 88 ? -18.531 -0.135 2.467 1 97.81 88 LEU A O 1
ATOM 697 N N . ALA A 1 89 ? -19.125 1.294 4.051 1 97.75 89 ALA A N 1
ATOM 698 C CA . ALA A 1 89 ? -19.391 0.305 5.09 1 97.75 89 ALA A CA 1
ATOM 699 C C . ALA A 1 89 ? -18.156 -0.547 5.367 1 97.75 89 ALA A C 1
ATOM 701 O O . ALA A 1 89 ? -18.266 -1.753 5.602 1 97.75 89 ALA A O 1
ATOM 702 N N . ILE A 1 90 ? -17.016 0.01 5.242 1 98.75 90 ILE A N 1
ATOM 703 C CA . ILE A 1 90 ? -15.789 -0.654 5.684 1 98.75 90 ILE A CA 1
ATOM 704 C C . ILE A 1 90 ? -15.562 -0.379 7.168 1 98.75 90 ILE A C 1
ATOM 706 O O . ILE A 1 90 ? -15.469 0.778 7.586 1 98.75 90 ILE A O 1
ATOM 710 N N . PRO A 1 91 ? -15.492 -1.422 7.934 1 98.5 91 PRO A N 1
ATOM 711 C CA . PRO A 1 91 ? -15.211 -1.19 9.352 1 98.5 91 PRO A CA 1
ATOM 712 C C . PRO A 1 91 ? -13.867 -0.498 9.578 1 98.5 91 PRO A C 1
ATOM 714 O O . PRO A 1 91 ? -12.914 -0.743 8.844 1 98.5 91 PRO A O 1
ATOM 717 N N . ARG A 1 92 ? -13.75 0.297 10.648 1 97.5 92 ARG A N 1
ATOM 718 C CA . ARG A 1 92 ? -12.547 1.07 10.945 1 97.5 92 ARG A CA 1
ATOM 719 C C . ARG A 1 92 ? -11.344 0.156 11.148 1 97.5 92 ARG A C 1
ATOM 721 O O . ARG A 1 92 ? -10.227 0.501 10.766 1 97.5 92 ARG A O 1
ATOM 728 N N . ASP A 1 93 ? -11.57 -0.994 11.703 1 97.62 93 ASP A N 1
ATOM 729 C CA . ASP A 1 93 ? -10.469 -1.901 12.031 1 97.62 93 ASP A CA 1
ATOM 730 C C . ASP A 1 93 ? -10.078 -2.746 10.82 1 97.62 93 ASP A C 1
ATOM 732 O O . ASP A 1 93 ? -9.453 -3.795 10.969 1 97.62 93 ASP A O 1
ATOM 736 N N . ARG A 1 94 ? -10.57 -2.389 9.648 1 98.69 94 ARG A N 1
ATOM 737 C CA . ARG A 1 94 ? -10.141 -3.031 8.414 1 98.69 94 ARG A CA 1
ATOM 738 C C . ARG A 1 94 ? -9.57 -2.01 7.434 1 98.69 94 ARG A C 1
ATOM 740 O O . ARG A 1 94 ? -9.516 -2.26 6.227 1 98.69 94 ARG A O 1
ATOM 747 N N . ILE A 1 95 ? -9.18 -0.836 7.941 1 98.69 95 ILE A N 1
ATOM 748 C CA . ILE A 1 95 ? -8.555 0.23 7.168 1 98.69 95 ILE A CA 1
ATOM 749 C C . ILE A 1 95 ? -7.191 0.567 7.773 1 98.69 95 ILE A C 1
ATOM 751 O O . ILE A 1 95 ? -7.07 0.756 8.984 1 98.69 95 ILE A O 1
ATOM 755 N N . VAL A 1 96 ? -6.207 0.587 6.961 1 98.62 96 VAL A N 1
ATOM 756 C CA . VAL A 1 96 ? -4.895 1.054 7.402 1 98.62 96 VAL A CA 1
ATOM 757 C C . VAL A 1 96 ? -4.441 2.217 6.527 1 98.62 96 VAL A C 1
ATOM 759 O O . VAL A 1 96 ? -4.641 2.203 5.309 1 98.62 96 VAL A O 1
ATOM 762 N N . THR A 1 97 ? -3.926 3.211 7.137 1 98.56 97 THR A N 1
ATOM 763 C CA . THR A 1 97 ? -3.387 4.359 6.418 1 98.56 97 THR A CA 1
ATOM 764 C C . THR A 1 97 ? -1.917 4.574 6.762 1 98.56 97 THR A C 1
ATOM 766 O O . THR A 1 97 ? -1.562 4.695 7.938 1 98.56 97 THR A O 1
ATOM 769 N N . ARG A 1 98 ? -1.127 4.641 5.77 1 97.94 98 ARG A N 1
ATOM 770 C CA . ARG A 1 98 ? 0.293 4.938 5.926 1 97.94 98 ARG A CA 1
ATOM 771 C C . ARG A 1 98 ? 0.617 6.348 5.445 1 97.94 98 ARG A C 1
ATOM 773 O O . ARG A 1 98 ? 0.141 6.773 4.391 1 97.94 98 ARG A O 1
ATOM 780 N N . PHE A 1 99 ? 1.464 6.996 6.23 1 97.81 99 PHE A N 1
ATOM 781 C CA . PHE A 1 99 ? 1.954 8.32 5.863 1 97.81 99 PHE A CA 1
ATOM 782 C C . PHE A 1 99 ? 3.436 8.273 5.516 1 97.81 99 PHE A C 1
ATOM 784 O O . PHE A 1 99 ? 4.262 7.863 6.336 1 97.81 99 PHE A O 1
ATOM 791 N N . VAL A 1 100 ? 3.734 8.711 4.332 1 97.56 100 VAL A N 1
ATOM 792 C CA . VAL A 1 100 ? 5.09 8.578 3.807 1 97.56 100 VAL A CA 1
ATOM 793 C C . VAL A 1 100 ? 5.672 9.961 3.533 1 97.56 100 VAL A C 1
ATOM 795 O O . VAL A 1 100 ? 5.148 10.719 2.709 1 97.56 100 VAL A O 1
ATOM 798 N N . SER A 1 101 ? 6.754 10.219 4.227 1 96.12 101 SER A N 1
ATOM 799 C CA . SER A 1 101 ? 7.457 11.477 3.982 1 96.12 101 SER A CA 1
ATOM 800 C C . SER A 1 101 ? 8.336 11.383 2.738 1 96.12 101 SER A C 1
ATOM 802 O O . SER A 1 101 ? 9.156 10.477 2.617 1 96.12 101 SER A O 1
ATOM 804 N N . VAL A 1 102 ? 8.148 12.297 1.837 1 95.88 102 VAL A N 1
ATOM 805 C CA . VAL A 1 102 ? 8.984 12.414 0.647 1 95.88 102 VAL A CA 1
ATOM 806 C C . VAL A 1 102 ? 9.969 13.57 0.814 1 95.88 102 VAL A C 1
ATOM 808 O O . VAL A 1 102 ? 9.555 14.719 0.989 1 95.88 102 VAL A O 1
ATOM 811 N N . PRO A 1 103 ? 11.25 13.242 0.804 1 94.19 103 PRO A N 1
ATOM 812 C CA . PRO A 1 103 ? 12.188 14.367 0.861 1 94.19 103 PRO A CA 1
ATOM 813 C C . PRO A 1 103 ? 12.055 15.305 -0.335 1 94.19 103 PRO A C 1
ATOM 815 O O . PRO A 1 103 ? 11.891 14.852 -1.469 1 94.19 103 PRO A O 1
ATOM 818 N N . ALA A 1 104 ? 12.148 16.547 -0.054 1 92.56 104 ALA A N 1
ATOM 819 C CA . ALA A 1 104 ? 11.867 17.578 -1.049 1 92.56 104 ALA A CA 1
ATOM 820 C C . ALA A 1 104 ? 12.727 17.391 -2.297 1 92.56 104 ALA A C 1
ATOM 822 O O . ALA A 1 104 ? 12.227 17.469 -3.42 1 92.56 104 ALA A O 1
ATOM 823 N N . LEU A 1 105 ? 14.039 17.062 -2.164 1 93.06 105 LEU A N 1
ATOM 824 C CA . LEU A 1 105 ? 14.961 16.953 -3.285 1 93.06 105 LEU A CA 1
ATOM 825 C C . LEU A 1 105 ? 14.781 15.633 -4.02 1 93.06 105 LEU A C 1
ATOM 827 O O . LEU A 1 105 ? 15.453 15.383 -5.023 1 93.06 105 LEU A O 1
ATOM 831 N N . PHE A 1 106 ? 13.867 14.906 -3.586 1 94.94 106 PHE A N 1
ATOM 832 C CA . PHE A 1 106 ? 13.578 13.633 -4.23 1 94.94 106 PHE A CA 1
ATOM 833 C C . PHE A 1 106 ? 12.234 13.68 -4.945 1 94.94 106 PHE A C 1
ATOM 835 O O . PHE A 1 106 ? 11.68 12.641 -5.312 1 94.94 106 PHE A O 1
ATOM 842 N N . CYS A 1 107 ? 11.727 14.852 -5.035 1 95.19 107 CYS A N 1
ATOM 843 C CA . CYS A 1 107 ? 10.461 15.07 -5.73 1 95.19 107 CYS A CA 1
ATOM 844 C C . CYS A 1 107 ? 10.609 16.125 -6.82 1 95.19 107 CYS A C 1
ATOM 846 O O . CYS A 1 107 ? 10.883 17.297 -6.527 1 95.19 107 CYS A O 1
ATOM 848 N N . GLN A 1 108 ? 10.492 15.719 -8.008 1 96.44 108 GLN A N 1
ATOM 849 C CA . GLN A 1 108 ? 10.562 16.609 -9.156 1 96.44 108 GLN A CA 1
ATOM 850 C C . GLN A 1 108 ? 9.164 16.953 -9.672 1 96.44 108 GLN A C 1
ATOM 852 O O . GLN A 1 108 ? 8.305 16.078 -9.766 1 96.44 108 GLN A O 1
ATOM 857 N N . TYR A 1 109 ? 8.875 18.156 -9.891 1 94.88 109 TYR A N 1
ATOM 858 C CA . TYR A 1 109 ? 7.598 18.641 -10.414 1 94.88 109 TYR A CA 1
ATOM 859 C C . TYR A 1 109 ? 7.793 19.906 -11.25 1 94.88 109 TYR A C 1
ATOM 861 O O . TYR A 1 109 ? 8.508 20.812 -10.844 1 94.88 109 TYR A O 1
ATOM 869 N N . ASP A 1 110 ? 7.164 19.844 -12.438 1 94.25 110 ASP A N 1
ATOM 870 C CA . ASP A 1 110 ? 7.145 21.016 -13.328 1 94.25 110 ASP A CA 1
ATOM 871 C C . ASP A 1 110 ? 8.555 21.531 -13.578 1 94.25 110 ASP A C 1
ATOM 873 O O . ASP A 1 110 ? 8.82 22.734 -13.43 1 94.25 110 ASP A O 1
ATOM 877 N N . GLY A 1 111 ? 9.492 20.625 -13.844 1 93.31 111 GLY A N 1
ATOM 878 C CA . GLY A 1 111 ? 10.844 20.938 -14.281 1 93.31 111 GLY A CA 1
ATOM 879 C C . GLY A 1 111 ? 11.773 21.297 -13.133 1 93.31 111 GLY A C 1
ATOM 880 O O . GLY A 1 111 ? 12.922 21.688 -13.352 1 93.31 111 GLY A O 1
ATOM 881 N N . LYS A 1 112 ? 11.273 21.219 -11.812 1 91.94 112 LYS A N 1
ATOM 882 C CA . LYS A 1 112 ? 12.086 21.578 -10.656 1 91.94 112 LYS A CA 1
ATOM 883 C C . LYS A 1 112 ? 11.961 20.547 -9.547 1 91.94 112 LYS A C 1
ATOM 885 O O . LYS A 1 112 ? 10.961 19.812 -9.477 1 91.94 112 LYS A O 1
ATOM 890 N N . LEU A 1 113 ? 13.125 20.359 -8.797 1 92.38 113 LEU A N 1
ATOM 891 C CA . LEU A 1 113 ? 12.961 19.672 -7.52 1 92.38 113 LEU A CA 1
ATOM 892 C C . LEU A 1 113 ? 12.258 20.562 -6.504 1 92.38 113 LEU A C 1
ATOM 894 O O . LEU A 1 113 ? 12.312 21.797 -6.609 1 92.38 113 LEU A O 1
ATOM 898 N N . HIS A 1 114 ? 11.383 19.922 -5.754 1 85.81 114 HIS A N 1
ATOM 899 C CA . HIS A 1 114 ? 10.703 20.719 -4.742 1 85.81 114 HIS A CA 1
ATOM 900 C C . HIS A 1 114 ? 11.703 21.438 -3.844 1 85.81 114 HIS A C 1
ATOM 902 O O . HIS A 1 114 ? 12.719 20.859 -3.447 1 85.81 114 HIS A O 1
ATOM 908 N N . ASP A 1 115 ? 11.945 22.609 -4.129 1 62.81 115 ASP A N 1
ATOM 909 C CA . ASP A 1 115 ? 12.992 23.484 -3.6 1 62.81 115 ASP A CA 1
ATOM 910 C C . ASP A 1 115 ? 12.766 23.766 -2.117 1 62.81 115 ASP A C 1
ATOM 912 O O . ASP A 1 115 ? 11.641 24.062 -1.703 1 62.81 115 ASP A O 1
ATOM 916 N N . ILE A 1 116 ? 13.383 22.906 -1.139 1 54.69 116 ILE A N 1
ATOM 917 C CA . ILE A 1 116 ? 13.492 23.531 0.173 1 54.69 116 ILE A CA 1
ATOM 918 C C . ILE A 1 116 ? 14.562 24.625 0.133 1 54.69 116 ILE A C 1
ATOM 920 O O . ILE A 1 116 ? 15.477 24.562 -0.689 1 54.69 116 ILE A O 1
ATOM 924 N N . GLY A 1 117 ? 14.438 25.781 0.531 1 48.44 117 GLY A N 1
ATOM 925 C CA . GLY A 1 117 ? 15.57 26.562 0.989 1 48.44 117 GLY A CA 1
ATOM 926 C C . GLY A 1 117 ? 16.688 25.719 1.565 1 48.44 117 GLY A C 1
ATOM 927 O O . GLY A 1 117 ? 17.484 26.203 2.383 1 48.44 117 GLY A O 1
ATOM 928 N N . VAL A 1 118 ? 16.688 24.422 1.486 1 43.41 118 VAL A N 1
ATOM 929 C CA . VAL A 1 118 ? 17.562 23.531 2.244 1 43.41 118 VAL A CA 1
ATOM 930 C C . VAL A 1 118 ? 18.984 23.625 1.703 1 43.41 118 VAL A C 1
ATOM 932 O O . VAL A 1 118 ? 19.203 23.516 0.494 1 43.41 118 VAL A O 1
ATOM 935 N N . GLN A 1 119 ? 19.797 24.219 2.543 1 37.78 119 GLN A N 1
ATOM 936 C CA . GLN A 1 119 ? 21.25 24.094 2.477 1 37.78 119 GLN A CA 1
ATOM 937 C C . GLN A 1 119 ? 21.672 22.625 2.369 1 37.78 119 GLN A C 1
ATOM 939 O O . GLN A 1 119 ? 21.219 21.781 3.154 1 37.78 119 GLN A O 1
ATOM 944 N N . TYR A 1 120 ? 21.938 22.031 1.166 1 39.41 120 TYR A N 1
ATOM 945 C CA . TYR A 1 120 ? 22.562 20.75 0.897 1 39.41 120 TYR A CA 1
ATOM 946 C C . TYR A 1 120 ? 23.719 20.484 1.866 1 39.41 120 TYR A C 1
ATOM 948 O O . TYR A 1 120 ? 24.656 21.281 1.95 1 39.41 120 TYR A O 1
ATOM 956 N N . ASP A 1 121 ? 23.438 19.984 3.061 1 33.97 121 ASP A N 1
ATOM 957 C CA . ASP A 1 121 ? 24.656 19.5 3.688 1 33.97 121 ASP A CA 1
ATOM 958 C C . ASP A 1 121 ? 25.359 18.469 2.791 1 33.97 121 ASP A C 1
ATOM 960 O O . ASP A 1 121 ? 24.703 17.594 2.217 1 33.97 121 ASP A O 1
ATOM 964 N N . GLN A 1 122 ? 26.406 18.766 2.055 1 31.45 122 GLN A N 1
ATOM 965 C CA . GLN A 1 122 ? 27.438 18.031 1.327 1 31.45 122 GLN A CA 1
ATOM 966 C C . GLN A 1 122 ? 27.75 16.703 2.01 1 31.45 122 GLN A C 1
ATOM 968 O O . GLN A 1 122 ? 28.734 16.047 1.656 1 31.45 122 GLN A O 1
ATOM 973 N N . ASP A 1 123 ? 27 16.125 2.947 1 29.17 123 ASP A N 1
ATOM 974 C CA . ASP A 1 123 ? 27.766 14.992 3.453 1 29.17 123 ASP A CA 1
ATOM 975 C C . ASP A 1 123 ? 27.812 13.867 2.424 1 29.17 123 ASP A C 1
ATOM 977 O O . ASP A 1 123 ? 28.031 12.703 2.779 1 29.17 123 ASP A O 1
ATOM 981 N N . LEU A 1 124 ? 28.094 13.93 1.084 1 21.91 124 LEU A N 1
ATOM 982 C CA . LEU A 1 124 ? 28.844 12.773 0.613 1 21.91 124 LEU A CA 1
ATOM 983 C C . LEU A 1 124 ? 30.188 12.688 1.327 1 21.91 124 LEU A C 1
ATOM 985 O O . LEU A 1 124 ? 30.828 13.703 1.61 1 21.91 124 LEU A O 1
ATOM 989 N N . MET B 1 1 ? -0.139 -3.447 11.367 1 85.25 1 MET B N 1
ATOM 990 C CA . MET B 1 1 ? 0.448 -3.641 10.047 1 85.25 1 MET B CA 1
ATOM 991 C C . MET B 1 1 ? 1.561 -4.684 10.086 1 85.25 1 MET B C 1
ATOM 993 O O . MET B 1 1 ? 2.365 -4.699 11.023 1 85.25 1 MET B O 1
ATOM 997 N N . PRO B 1 2 ? 1.375 -5.727 9 1 97.44 2 PRO B N 1
ATOM 998 C CA . PRO B 1 2 ? 2.143 -5.586 7.758 1 97.44 2 PRO B CA 1
ATOM 999 C C . PRO B 1 2 ? 1.264 -5.629 6.512 1 97.44 2 PRO B C 1
ATOM 1001 O O . PRO B 1 2 ? 0.146 -6.148 6.555 1 97.44 2 PRO B O 1
ATOM 1004 N N . ILE B 1 3 ? 1.792 -5.031 5.355 1 98.75 3 ILE B N 1
ATOM 1005 C CA . ILE B 1 3 ? 1.218 -5.148 4.02 1 98.75 3 ILE B CA 1
ATOM 1006 C C . ILE B 1 3 ? 2.176 -5.914 3.111 1 98.75 3 ILE B C 1
ATOM 1008 O O . ILE B 1 3 ? 3.363 -5.586 3.031 1 98.75 3 ILE B O 1
ATOM 1012 N N . ILE B 1 4 ? 1.713 -6.93 2.533 1 98.94 4 ILE B N 1
ATOM 1013 C CA . ILE B 1 4 ? 2.439 -7.68 1.517 1 98.94 4 ILE B CA 1
ATOM 1014 C C . ILE B 1 4 ? 1.782 -7.477 0.153 1 98.94 4 ILE B C 1
ATOM 1016 O O . ILE B 1 4 ? 0.655 -7.922 -0.072 1 98.94 4 ILE B O 1
ATOM 1020 N N . LYS B 1 5 ? 2.482 -6.891 -0.741 1 98.94 5 LYS B N 1
ATOM 1021 C CA . LYS B 1 5 ? 1.95 -6.617 -2.074 1 98.94 5 LYS B CA 1
ATOM 1022 C C . LYS B 1 5 ? 2.734 -7.371 -3.143 1 98.94 5 LYS B C 1
ATOM 1024 O O . LYS B 1 5 ? 3.965 -7.301 -3.184 1 98.94 5 LYS B O 1
ATOM 1029 N N . VAL B 1 6 ? 1.998 -8.031 -3.994 1 98.94 6 VAL B N 1
ATOM 1030 C CA . VAL B 1 6 ? 2.596 -8.758 -5.109 1 98.94 6 VAL B CA 1
ATOM 1031 C C . VAL B 1 6 ? 2.102 -8.18 -6.43 1 98.94 6 VAL B C 1
ATOM 1033 O O . VAL B 1 6 ? 0.895 -8.125 -6.68 1 98.94 6 VAL B O 1
ATOM 1036 N N . GLU B 1 7 ? 2.986 -7.727 -7.207 1 98.94 7 GLU B N 1
ATOM 1037 C CA . GLU B 1 7 ? 2.738 -7.312 -8.586 1 98.94 7 GLU B CA 1
ATOM 1038 C C . GLU B 1 7 ? 3.393 -8.273 -9.578 1 98.94 7 GLU B C 1
ATOM 1040 O O . GLU B 1 7 ? 4.586 -8.562 -9.469 1 98.94 7 GLU B O 1
ATOM 1045 N N . THR B 1 8 ? 2.676 -8.734 -10.586 1 98.94 8 THR B N 1
ATOM 1046 C CA . THR B 1 8 ? 3.24 -9.719 -11.5 1 98.94 8 THR B CA 1
ATOM 1047 C C . THR B 1 8 ? 2.523 -9.68 -12.844 1 98.94 8 THR B C 1
ATOM 1049 O O . THR B 1 8 ? 1.409 -9.156 -12.945 1 98.94 8 THR B O 1
ATOM 1052 N N . ASN B 1 9 ? 3.184 -10.156 -13.891 1 98.88 9 ASN B N 1
ATOM 1053 C CA . ASN B 1 9 ? 2.561 -10.25 -15.203 1 98.88 9 ASN B CA 1
ATOM 1054 C C . ASN B 1 9 ? 1.881 -11.602 -15.406 1 98.88 9 ASN B C 1
ATOM 1056 O O . ASN B 1 9 ? 1.342 -11.867 -16.484 1 98.88 9 ASN B O 1
ATOM 1060 N N . ILE B 1 10 ? 1.894 -12.414 -14.367 1 98.81 10 ILE B N 1
ATOM 1061 C CA . ILE B 1 10 ? 1.235 -13.719 -14.422 1 98.81 10 ILE B CA 1
ATOM 1062 C C . ILE B 1 10 ? -0.279 -13.531 -14.352 1 98.81 10 ILE B C 1
ATOM 1064 O O . ILE B 1 10 ? -0.775 -12.68 -13.609 1 98.81 10 ILE B O 1
ATOM 1068 N N . GLU B 1 11 ? -1.011 -14.32 -15.094 1 98.44 11 GLU B N 1
ATOM 1069 C CA . GLU B 1 11 ? -2.469 -14.258 -15.102 1 98.44 11 GLU B CA 1
ATOM 1070 C C . GLU B 1 11 ? -3.049 -14.633 -13.742 1 98.44 11 GLU B C 1
ATOM 1072 O O . GLU B 1 11 ? -2.566 -15.555 -13.086 1 98.44 11 GLU B O 1
ATOM 1077 N N . ALA B 1 12 ? -4.082 -13.945 -13.367 1 97.75 12 ALA B N 1
ATOM 1078 C CA . ALA B 1 12 ? -4.734 -14.156 -12.078 1 97.75 12 ALA B CA 1
ATOM 1079 C C . ALA B 1 12 ? -5.211 -15.602 -11.938 1 97.75 12 ALA B C 1
ATOM 1081 O O . ALA B 1 12 ? -5.176 -16.172 -10.844 1 97.75 12 ALA B O 1
ATOM 1082 N N . SER B 1 13 ? -5.656 -16.172 -13.023 1 97.62 13 SER B N 1
ATOM 1083 C CA . SER B 1 13 ? -6.242 -17.516 -13.008 1 97.62 13 SER B CA 1
ATOM 1084 C C . SER B 1 13 ? -5.203 -18.578 -12.664 1 97.62 13 SER B C 1
ATOM 1086 O O . SER B 1 13 ? -5.551 -19.703 -12.336 1 97.62 13 SER B O 1
ATOM 1088 N N . ARG B 1 14 ? -3.973 -18.234 -12.688 1 98 14 ARG B N 1
ATOM 1089 C CA . ARG B 1 14 ? -2.908 -19.219 -12.445 1 98 14 ARG B CA 1
ATOM 1090 C C . ARG B 1 14 ? -2.586 -19.312 -10.961 1 98 14 ARG B C 1
ATOM 1092 O O . ARG B 1 14 ? -1.889 -20.234 -10.531 1 98 14 ARG B O 1
ATOM 1099 N N . PHE B 1 15 ? -3.062 -18.438 -10.164 1 98.25 15 PHE B N 1
ATOM 1100 C CA . PHE B 1 15 ? -2.76 -18.438 -8.734 1 98.25 15 PHE B CA 1
ATOM 1101 C C . PHE B 1 15 ? -3.613 -19.469 -8.008 1 98.25 15 PHE B C 1
ATOM 1103 O O . PHE B 1 15 ? -4.809 -19.594 -8.281 1 98.25 15 PHE B O 1
ATOM 1110 N N . PRO B 1 16 ? -2.957 -20.172 -7.098 1 97.25 16 PRO B N 1
ATOM 1111 C CA . PRO B 1 16 ? -3.762 -21.031 -6.23 1 97.25 16 PRO B CA 1
ATOM 1112 C C . PRO B 1 16 ? -4.816 -20.25 -5.441 1 97.25 16 PRO B C 1
ATOM 1114 O O . PRO B 1 16 ? -4.594 -19.094 -5.086 1 97.25 16 PRO B O 1
ATOM 1117 N N . THR B 1 17 ? -5.891 -20.891 -5.09 1 96.31 17 THR B N 1
ATOM 1118 C CA . THR B 1 17 ? -7.02 -20.234 -4.426 1 96.31 17 THR B CA 1
ATOM 1119 C C . THR B 1 17 ? -6.637 -19.812 -3.012 1 96.31 17 THR B C 1
ATOM 1121 O O . THR B 1 17 ? -7.258 -18.906 -2.441 1 96.31 17 THR B O 1
ATOM 1124 N N . ASN B 1 18 ? -5.621 -20.484 -2.473 1 97.88 18 ASN B N 1
ATOM 1125 C CA . ASN B 1 18 ? -5.242 -20.188 -1.099 1 97.88 18 ASN B CA 1
ATOM 1126 C C . ASN B 1 18 ? -4.094 -19.188 -1.043 1 97.88 18 ASN B C 1
ATOM 1128 O O . ASN B 1 18 ? -3.41 -19.062 -0.023 1 97.88 18 ASN B O 1
ATOM 1132 N N . PHE B 1 19 ? -3.805 -18.484 -2.115 1 98.69 19 PHE B N 1
ATOM 1133 C CA . PHE B 1 19 ? -2.689 -17.547 -2.199 1 98.69 19 PHE B CA 1
ATOM 1134 C C . PHE B 1 19 ? -2.723 -16.562 -1.037 1 98.69 19 PHE B C 1
ATOM 1136 O O . PHE B 1 19 ? -1.747 -16.438 -0.295 1 98.69 19 PHE B O 1
ATOM 1143 N N . HIS B 1 20 ? -3.838 -15.93 -0.815 1 98.75 20 HIS B N 1
ATOM 1144 C CA . HIS B 1 20 ? -3.959 -14.898 0.209 1 98.75 20 HIS B CA 1
ATOM 1145 C C . HIS B 1 20 ? -3.787 -15.484 1.606 1 98.75 20 HIS B C 1
ATOM 1147 O O . HIS B 1 20 ? -3.117 -14.898 2.455 1 98.75 20 HIS B O 1
ATOM 1153 N N . VAL B 1 21 ? -4.379 -16.609 1.815 1 98.69 21 VAL B N 1
ATOM 1154 C CA . VAL B 1 21 ? -4.258 -17.281 3.105 1 98.69 21 VAL B CA 1
ATOM 1155 C C . VAL B 1 21 ? -2.803 -17.688 3.34 1 98.69 21 VAL B C 1
ATOM 1157 O O . VAL B 1 21 ? -2.27 -17.5 4.438 1 98.69 21 VAL B O 1
ATOM 1160 N N . HIS B 1 22 ? -2.178 -18.172 2.289 1 98.75 22 HIS B N 1
ATOM 1161 C CA . HIS B 1 22 ? -0.785 -18.594 2.393 1 98.75 22 HIS B CA 1
ATOM 1162 C C . HIS B 1 22 ? 0.12 -17.422 2.754 1 98.75 22 HIS B C 1
ATOM 1164 O O . HIS B 1 22 ? 0.945 -17.531 3.666 1 98.75 22 HIS B O 1
ATOM 1170 N N . PHE B 1 23 ? -0.006 -16.328 2.115 1 98.88 23 PHE B N 1
ATOM 1171 C CA . PHE B 1 23 ? 0.88 -15.195 2.338 1 98.88 23 PHE B CA 1
ATOM 1172 C C . PHE B 1 23 ? 0.564 -14.508 3.664 1 98.88 23 PHE B C 1
ATOM 1174 O O . PHE B 1 23 ? 1.447 -13.922 4.293 1 98.88 23 PHE B O 1
ATOM 1181 N N . THR B 1 24 ? -0.719 -14.586 4.086 1 98.88 24 THR B N 1
ATOM 1182 C CA . THR B 1 24 ? -1.049 -14.125 5.434 1 98.88 24 THR B CA 1
ATOM 1183 C C . THR B 1 24 ? -0.303 -14.953 6.48 1 98.88 24 THR B C 1
ATOM 1185 O O . THR B 1 24 ? 0.312 -14.398 7.391 1 98.88 24 THR B O 1
ATOM 1188 N N . ALA B 1 25 ? -0.32 -16.219 6.293 1 98.81 25 ALA B N 1
ATOM 1189 C CA . ALA B 1 25 ? 0.362 -17.109 7.219 1 98.81 25 ALA B CA 1
ATOM 1190 C C . ALA B 1 25 ? 1.872 -16.906 7.18 1 98.81 25 ALA B C 1
ATOM 1192 O O . ALA B 1 25 ? 2.531 -16.891 8.227 1 98.81 25 ALA B O 1
ATOM 1193 N N . LEU B 1 26 ? 2.418 -16.781 5.973 1 98.69 26 LEU B N 1
ATOM 1194 C CA . LEU B 1 26 ? 3.85 -16.562 5.801 1 98.69 26 LEU B CA 1
ATOM 1195 C C . LEU B 1 26 ? 4.285 -15.289 6.523 1 98.69 26 LEU B C 1
ATOM 1197 O O . LEU B 1 26 ? 5.277 -15.297 7.258 1 98.69 26 LEU B O 1
ATOM 1201 N N . GLY B 1 27 ? 3.508 -14.195 6.301 1 98.56 27 GLY B N 1
ATOM 1202 C CA . GLY B 1 27 ? 3.805 -12.945 6.984 1 98.56 27 GLY B CA 1
ATOM 1203 C C . GLY B 1 27 ? 3.729 -13.062 8.5 1 98.56 27 GLY B C 1
ATOM 1204 O O . GLY B 1 27 ? 4.586 -12.531 9.211 1 98.56 27 GLY B O 1
ATOM 1205 N N . SER B 1 28 ? 2.727 -13.711 8.961 1 98.44 28 SER B N 1
ATOM 1206 C CA . SER B 1 28 ? 2.553 -13.883 10.398 1 98.44 28 SER B CA 1
ATOM 1207 C C . SER B 1 28 ? 3.729 -14.648 11.008 1 98.4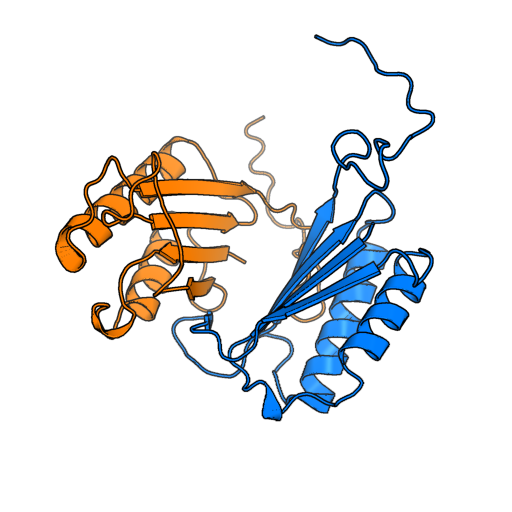4 28 SER B C 1
ATOM 1209 O O . SER B 1 28 ? 4.258 -14.25 12.047 1 98.44 28 SER B O 1
ATOM 1211 N N . GLU B 1 29 ? 4.098 -15.625 10.367 1 98.06 29 GLU B N 1
ATOM 1212 C CA . GLU B 1 29 ? 5.184 -16.469 10.852 1 98.06 29 GLU B CA 1
ATOM 1213 C C . GLU B 1 29 ? 6.5 -15.703 10.898 1 98.06 29 GLU B C 1
ATOM 1215 O O . GLU B 1 29 ? 7.195 -15.719 11.922 1 98.06 29 GLU B O 1
ATOM 1220 N N . LEU B 1 30 ? 6.887 -14.984 9.898 1 97.75 30 LEU B N 1
ATOM 1221 C CA . LEU B 1 30 ? 8.227 -14.414 9.766 1 97.75 30 LEU B CA 1
ATOM 1222 C C . LEU B 1 30 ? 8.297 -13.047 10.445 1 97.75 30 LEU B C 1
ATOM 1224 O O . LEU B 1 30 ? 9.344 -12.672 10.969 1 97.75 30 LEU B O 1
ATOM 1228 N N . LEU B 1 31 ? 7.172 -12.367 10.492 1 97.12 31 LEU B N 1
ATOM 1229 C CA . LEU B 1 31 ? 7.184 -11.031 11.07 1 97.12 31 LEU B CA 1
ATOM 1230 C C . LEU B 1 31 ? 6.648 -11.055 12.5 1 97.12 31 LEU B C 1
ATOM 1232 O O . LEU B 1 31 ? 6.699 -10.039 13.203 1 97.12 31 LEU B O 1
ATOM 1236 N N . GLN B 1 32 ? 6.137 -12.211 12.891 1 96.06 32 GLN B N 1
ATOM 1237 C CA . GLN B 1 32 ? 5.617 -12.383 14.242 1 96.06 32 GLN B CA 1
ATOM 1238 C C . GLN B 1 32 ? 4.531 -11.352 14.547 1 96.06 32 GLN B C 1
ATOM 1240 O O . GLN B 1 32 ? 4.59 -10.664 15.57 1 96.06 32 GLN B O 1
ATOM 1245 N N . LYS B 1 33 ? 3.621 -11.227 13.648 1 96 33 LYS B N 1
ATOM 1246 C CA . LYS B 1 33 ? 2.422 -10.406 13.781 1 96 33 LYS B CA 1
ATOM 1247 C C . LYS B 1 33 ? 1.157 -11.25 13.672 1 96 33 LYS B C 1
ATOM 1249 O O . LYS B 1 33 ? 1.136 -12.25 12.945 1 96 33 LYS B O 1
ATOM 1254 N N . PRO B 1 34 ? 0.141 -10.867 14.477 1 97.31 34 PRO B N 1
ATOM 1255 C CA . PRO B 1 34 ? -1.101 -11.625 14.32 1 97.31 34 PRO B CA 1
ATOM 1256 C C . PRO B 1 34 ? -1.644 -11.594 12.898 1 97.31 34 PRO B C 1
ATOM 1258 O O . PRO B 1 34 ? -1.542 -10.562 12.219 1 97.31 34 PRO B O 1
ATOM 1261 N N . GLN B 1 35 ? -2.182 -12.688 12.43 1 98.25 35 GLN B N 1
ATOM 1262 C CA . GLN B 1 35 ? -2.721 -12.797 11.078 1 98.25 35 GLN B CA 1
ATOM 1263 C C . GLN B 1 35 ? -3.793 -11.742 10.82 1 98.25 35 GLN B C 1
ATOM 1265 O O . GLN B 1 35 ? -3.9 -11.203 9.719 1 98.25 35 GLN B O 1
ATOM 1270 N N . LYS B 1 36 ? -4.535 -11.406 11.805 1 97.75 36 LYS B N 1
ATOM 1271 C CA . LYS B 1 36 ? -5.719 -10.57 11.664 1 97.75 36 LYS B CA 1
ATOM 1272 C C . LYS B 1 36 ? -5.34 -9.156 11.234 1 97.75 36 LYS B C 1
ATOM 1274 O O . LYS B 1 36 ? -6.207 -8.367 10.852 1 97.75 36 LYS B O 1
ATOM 1279 N N . VAL B 1 37 ? -4.047 -8.742 11.281 1 96.94 37 VAL B N 1
ATOM 1280 C CA . VAL B 1 37 ? -3.654 -7.379 10.938 1 96.94 37 VAL B CA 1
ATOM 1281 C C . VAL B 1 37 ? -2.729 -7.402 9.719 1 96.94 37 VAL B C 1
ATOM 1283 O O . VAL B 1 37 ? -1.917 -6.492 9.531 1 96.94 37 VAL B O 1
ATOM 1286 N N . ILE B 1 38 ? -2.74 -8.414 8.977 1 98.69 38 ILE B N 1
ATOM 1287 C CA . ILE B 1 38 ? -1.881 -8.531 7.805 1 98.69 38 ILE B CA 1
ATOM 1288 C C . ILE B 1 38 ? -2.711 -8.359 6.535 1 98.69 38 ILE B C 1
ATOM 1290 O O . ILE B 1 38 ? -3.699 -9.062 6.328 1 98.69 38 ILE B O 1
ATOM 1294 N N . TRP B 1 39 ? -2.26 -7.398 5.711 1 98.94 39 TRP B N 1
ATOM 1295 C CA . TRP B 1 39 ? -2.883 -7.164 4.414 1 98.94 39 TRP B CA 1
ATOM 1296 C C . TRP B 1 39 ? -2.082 -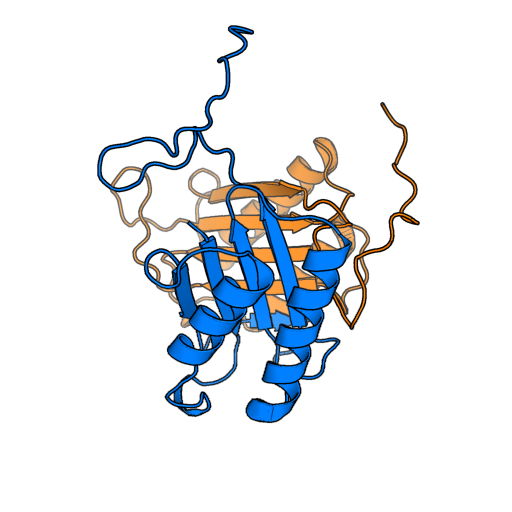7.828 3.299 1 98.94 39 TRP B C 1
ATOM 1298 O O . TRP B 1 39 ? -0.849 -7.801 3.311 1 98.94 39 TRP B O 1
ATOM 1308 N N . VAL B 1 40 ? -2.779 -8.414 2.383 1 98.94 40 VAL B N 1
ATOM 1309 C CA . VAL B 1 40 ? -2.162 -9 1.196 1 98.94 40 VAL B CA 1
ATOM 1310 C C . VAL B 1 40 ? -2.842 -8.461 -0.059 1 98.94 40 VAL B C 1
ATOM 1312 O O . VAL B 1 40 ? -4.066 -8.539 -0.193 1 98.94 40 VAL B O 1
ATOM 1315 N N . VAL B 1 41 ? -2.094 -7.867 -0.923 1 98.94 41 VAL B N 1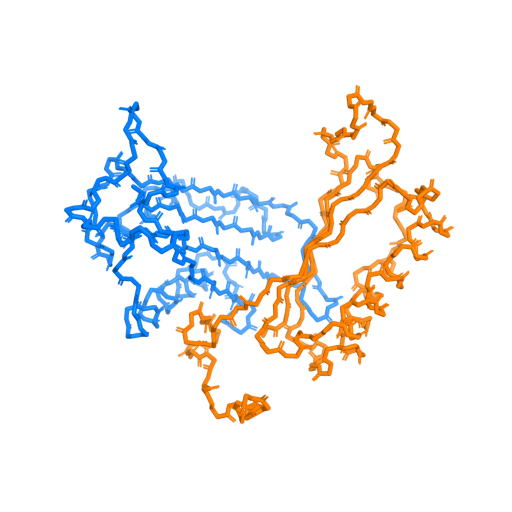
ATOM 1316 C CA . VAL B 1 41 ? -2.568 -7.316 -2.188 1 98.94 41 VAL B CA 1
ATOM 1317 C C . VAL B 1 41 ? -1.957 -8.094 -3.352 1 98.94 41 VAL B C 1
ATOM 1319 O O . VAL B 1 41 ? -0.734 -8.234 -3.441 1 98.94 41 VAL B O 1
ATOM 1322 N N . LEU B 1 42 ? -2.762 -8.609 -4.184 1 98.88 42 LEU B N 1
ATOM 1323 C CA . LEU B 1 42 ? -2.291 -9.242 -5.41 1 98.88 42 LEU B CA 1
ATOM 1324 C C . LEU B 1 42 ? -2.686 -8.43 -6.633 1 98.88 42 LEU B C 1
ATOM 1326 O O . LEU B 1 42 ? -3.875 -8.203 -6.879 1 98.88 42 LEU B O 1
ATOM 1330 N N . GLU B 1 43 ? -1.743 -7.957 -7.332 1 98.75 43 GLU B N 1
ATOM 1331 C CA . GLU B 1 43 ? -1.926 -7.34 -8.641 1 98.75 43 GLU B CA 1
ATOM 1332 C C . GLU B 1 43 ? -1.359 -8.219 -9.75 1 98.75 43 GLU B C 1
ATOM 1334 O O . GLU B 1 43 ? -0.197 -8.078 -10.133 1 98.75 43 GLU B O 1
ATOM 1339 N N . ALA B 1 44 ? -2.16 -9.055 -10.281 1 98.56 44 ALA B N 1
ATOM 1340 C CA . ALA B 1 44 ? -1.819 -9.953 -11.383 1 98.56 44 ALA B CA 1
ATOM 1341 C C . ALA B 1 44 ? -2.066 -9.281 -12.734 1 98.56 44 ALA B C 1
ATOM 1343 O O . ALA B 1 44 ? -2.453 -8.117 -12.797 1 98.56 44 ALA B O 1
ATOM 1344 N N . ASP B 1 45 ? -1.681 -9.93 -13.828 1 98.5 45 ASP B N 1
ATOM 1345 C CA . ASP B 1 45 ? -1.958 -9.5 -15.195 1 98.5 45 ASP B CA 1
ATOM 1346 C C . ASP B 1 45 ? -1.349 -8.133 -15.477 1 98.5 45 ASP B C 1
ATOM 1348 O O . ASP B 1 45 ? -1.876 -7.367 -16.297 1 98.5 45 ASP B O 1
ATOM 1352 N N . LYS B 1 46 ? -0.406 -7.75 -14.766 1 98.69 46 LYS B N 1
ATOM 1353 C CA . LYS B 1 46 ? 0.231 -6.453 -14.969 1 98.69 46 LYS B CA 1
ATOM 1354 C C . LYS B 1 46 ? 1.057 -6.441 -16.25 1 98.69 46 LYS B C 1
ATOM 1356 O O . LYS B 1 46 ? 1.647 -7.457 -16.625 1 98.69 46 LYS B O 1
ATOM 1361 N N . GLN B 1 47 ? 1.008 -5.234 -16.875 1 98.69 47 GLN B N 1
ATOM 1362 C CA . GLN B 1 47 ? 2.07 -4.977 -17.844 1 98.69 47 GLN B CA 1
ATOM 1363 C C . GLN B 1 47 ? 3.406 -4.742 -17.141 1 98.69 47 GLN B C 1
ATOM 1365 O O . GLN B 1 47 ? 3.729 -3.613 -16.766 1 98.69 47 GLN B O 1
ATOM 1370 N N . LEU B 1 48 ? 4.16 -5.824 -16.891 1 98.88 48 LEU B N 1
ATOM 1371 C CA . LEU B 1 48 ? 5.391 -5.82 -16.109 1 98.88 48 LEU B CA 1
ATOM 1372 C C . LEU B 1 48 ? 6.5 -6.578 -16.844 1 98.88 48 LEU B C 1
ATOM 1374 O O . LEU B 1 48 ? 6.277 -7.688 -17.328 1 98.88 48 LEU B O 1
ATOM 1378 N N . THR B 1 49 ? 7.559 -5.867 -17 1 98.88 49 THR B N 1
ATOM 1379 C CA . THR B 1 49 ? 8.695 -6.465 -17.688 1 98.88 49 THR B CA 1
ATOM 1380 C C . THR B 1 49 ? 9.953 -6.398 -16.828 1 98.88 49 THR B C 1
ATOM 1382 O O . THR B 1 49 ? 10.047 -5.566 -15.922 1 98.88 49 THR B O 1
ATOM 1385 N N . MET B 1 50 ? 10.852 -7.266 -17.031 1 98.88 50 MET B N 1
ATOM 1386 C CA . MET B 1 50 ? 12.227 -7.195 -16.531 1 98.88 50 MET B CA 1
ATOM 1387 C C . MET B 1 50 ? 13.227 -7.328 -17.672 1 98.88 50 MET B C 1
ATOM 1389 O O . MET B 1 50 ? 13.102 -8.219 -18.516 1 98.88 50 MET B O 1
ATOM 1393 N N . GLY B 1 51 ? 14.109 -6.336 -17.688 1 98.62 51 GLY B N 1
ATOM 1394 C CA . GLY B 1 51 ? 15.109 -6.363 -18.75 1 98.62 51 GLY B CA 1
ATOM 1395 C C . GLY B 1 51 ? 14.516 -6.16 -20.125 1 98.62 51 GLY B C 1
ATOM 1396 O O . GLY B 1 51 ? 15.055 -6.656 -21.125 1 98.62 51 GLY B O 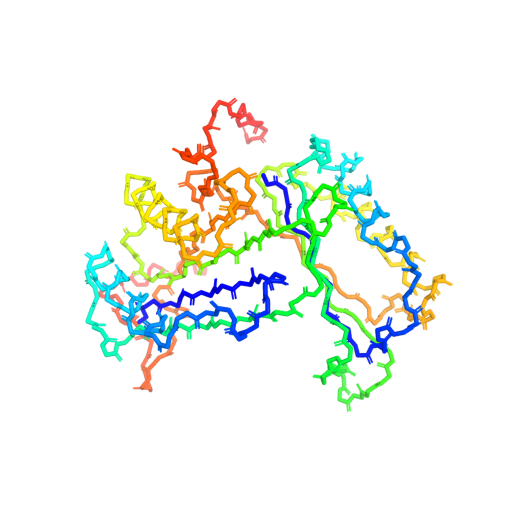1
ATOM 1397 N N . GLY B 1 52 ? 13.383 -5.633 -20.188 1 98.56 52 GLY B N 1
ATOM 1398 C CA . GLY B 1 52 ? 12.75 -5.324 -21.453 1 98.56 52 GLY B CA 1
ATOM 1399 C C . GLY B 1 52 ? 11.992 -6.496 -22.047 1 98.56 52 GLY B C 1
ATOM 1400 O O . GLY B 1 52 ? 11.516 -6.43 -23.188 1 98.56 52 GLY B O 1
ATOM 1401 N N . THR B 1 53 ? 11.836 -7.559 -21.234 1 98.5 53 THR B N 1
ATOM 1402 C CA . THR B 1 53 ? 11.086 -8.711 -21.719 1 98.5 53 THR B CA 1
ATOM 1403 C C . THR B 1 53 ? 9.859 -8.961 -20.844 1 98.5 53 THR B C 1
ATOM 1405 O O . THR B 1 53 ? 9.852 -8.602 -19.656 1 98.5 53 THR B O 1
ATOM 1408 N N . ASN B 1 54 ? 8.906 -9.68 -21.406 1 98.25 54 ASN B N 1
ATOM 1409 C CA . ASN B 1 54 ? 7.668 -9.984 -20.703 1 98.25 54 ASN B CA 1
ATOM 1410 C C . ASN B 1 54 ? 7.672 -11.398 -20.141 1 98.25 54 ASN B C 1
ATOM 1412 O O . ASN B 1 54 ? 6.621 -11.93 -19.766 1 98.25 54 ASN B O 1
ATOM 1416 N N . ALA B 1 55 ? 8.844 -12.07 -20.062 1 98.69 55 ALA B N 1
ATOM 1417 C CA . ALA B 1 55 ? 8.945 -13.352 -19.359 1 98.69 55 ALA B CA 1
ATOM 1418 C C . ALA B 1 55 ? 8.398 -13.242 -17.938 1 98.69 55 ALA B C 1
ATOM 1420 O O . ALA B 1 55 ? 8.367 -12.156 -17.359 1 98.69 55 ALA B O 1
ATOM 1421 N N . PRO B 1 56 ? 7.965 -14.281 -17.375 1 98.81 56 PRO B N 1
ATOM 1422 C CA . PRO B 1 56 ? 7.355 -14.25 -16.047 1 98.81 56 PRO B CA 1
ATOM 1423 C C . PRO B 1 56 ? 8.242 -13.555 -15.008 1 98.81 56 PRO B C 1
ATOM 1425 O O . PRO B 1 56 ? 9.438 -13.852 -14.914 1 98.81 56 PRO B O 1
ATOM 1428 N N . THR B 1 57 ? 7.66 -12.648 -14.25 1 98.94 57 THR B N 1
ATOM 1429 C CA . THR B 1 57 ? 8.406 -11.883 -13.258 1 98.94 57 THR B CA 1
ATOM 1430 C C . THR B 1 57 ? 7.465 -11.344 -12.18 1 98.94 57 THR B C 1
ATOM 1432 O O . THR B 1 57 ? 6.242 -11.367 -12.344 1 98.94 57 THR B O 1
ATOM 1435 N N . ALA B 1 58 ? 8.031 -10.945 -11.031 1 98.94 58 ALA B N 1
ATOM 1436 C CA . ALA B 1 58 ? 7.234 -10.398 -9.938 1 98.94 58 ALA B CA 1
ATOM 1437 C C . ALA B 1 58 ? 8.031 -9.367 -9.133 1 98.94 58 ALA B C 1
ATOM 1439 O O . ALA B 1 58 ? 9.242 -9.5 -8.977 1 98.94 58 ALA B O 1
ATOM 1440 N N . VAL B 1 59 ? 7.348 -8.367 -8.703 1 98.94 59 VAL B N 1
ATOM 1441 C CA . VAL B 1 59 ? 7.816 -7.402 -7.719 1 98.94 59 VAL B CA 1
ATOM 1442 C C . VAL B 1 59 ? 6.984 -7.523 -6.441 1 98.94 59 VAL B C 1
ATOM 1444 O O . VAL B 1 59 ? 5.754 -7.441 -6.484 1 98.94 59 VAL B O 1
ATOM 1447 N N . VAL B 1 60 ? 7.688 -7.773 -5.359 1 98.94 60 VAL B N 1
ATOM 1448 C CA . VAL B 1 60 ? 7.004 -7.938 -4.078 1 98.94 60 VAL B CA 1
ATOM 1449 C C . VAL B 1 60 ? 7.457 -6.848 -3.109 1 98.94 60 VAL B C 1
ATOM 1451 O O . VAL B 1 60 ? 8.641 -6.508 -3.055 1 98.94 60 VAL B O 1
ATOM 1454 N N . THR B 1 61 ? 6.523 -6.258 -2.424 1 98.88 61 THR B N 1
ATOM 1455 C CA . THR B 1 61 ? 6.812 -5.297 -1.365 1 98.88 61 THR B CA 1
ATOM 1456 C C . THR B 1 61 ? 6.238 -5.77 -0.033 1 98.88 61 THR B C 1
ATOM 1458 O O . THR B 1 61 ? 5.066 -6.137 0.05 1 98.88 61 THR B O 1
ATOM 1461 N N . VAL B 1 62 ? 7.09 -5.793 0.974 1 98.81 62 VAL B N 1
ATOM 1462 C CA . VAL B 1 62 ? 6.68 -6.086 2.344 1 98.81 62 VAL B CA 1
ATOM 1463 C C . VAL B 1 62 ? 6.898 -4.855 3.221 1 98.81 62 VAL B C 1
ATOM 1465 O O . VAL B 1 62 ? 8.039 -4.445 3.457 1 98.81 62 VAL B O 1
ATOM 1468 N N . GLU B 1 63 ? 5.801 -4.27 3.648 1 98.25 63 GLU B N 1
ATOM 1469 C CA . GLU B 1 63 ? 5.844 -3.123 4.551 1 98.25 63 GLU B CA 1
ATOM 1470 C C . GLU B 1 63 ? 5.48 -3.529 5.977 1 98.25 63 GLU B C 1
ATOM 1472 O O . GLU B 1 63 ? 4.5 -4.246 6.191 1 98.25 63 GLU B O 1
ATOM 1477 N N . CYS B 1 64 ? 6.238 -3.059 6.914 1 96.62 64 CYS B N 1
ATOM 1478 C CA . CYS B 1 64 ? 6.012 -3.48 8.289 1 96.62 64 CYS B CA 1
ATOM 1479 C C . CYS B 1 64 ? 6.547 -2.449 9.273 1 96.62 64 CYS B C 1
ATOM 1481 O O . CYS B 1 64 ? 7.539 -1.771 8.992 1 96.62 64 CYS B O 1
ATOM 1483 N N . ILE B 1 65 ? 5.789 -2.316 10.281 1 95.5 65 ILE B N 1
ATOM 1484 C CA . ILE B 1 65 ? 6.305 -1.577 11.43 1 95.5 65 ILE B CA 1
ATOM 1485 C C . ILE B 1 65 ? 7.215 -2.48 12.258 1 95.5 65 ILE B C 1
ATOM 1487 O O . ILE B 1 65 ? 6.766 -3.484 12.812 1 95.5 65 ILE B O 1
ATOM 1491 N N . GLY B 1 66 ? 8.414 -2.141 12.273 1 92.12 66 GLY B N 1
ATOM 1492 C CA . GLY B 1 66 ? 9.359 -2.959 13.016 1 92.12 66 GLY B CA 1
ATOM 1493 C C . GLY B 1 66 ? 9.586 -4.324 12.391 1 92.12 66 GLY B C 1
ATOM 1494 O O . GLY B 1 66 ? 9.086 -4.605 11.305 1 92.12 66 GLY B O 1
ATOM 1495 N N . ARG B 1 67 ? 10.5 -5.176 12.938 1 92.06 67 ARG B N 1
ATOM 1496 C CA . ARG B 1 67 ? 10.68 -6.602 12.672 1 92.06 67 ARG B CA 1
ATOM 1497 C C . ARG B 1 67 ? 11.516 -6.816 11.414 1 92.06 67 ARG B C 1
ATOM 1499 O O . ARG B 1 67 ? 11.812 -7.957 11.047 1 92.06 67 ARG B O 1
ATOM 1506 N N . LEU B 1 68 ? 11.812 -5.762 10.727 1 95.12 68 LEU B N 1
ATOM 1507 C CA . LEU B 1 68 ? 12.625 -5.949 9.531 1 95.12 68 LEU B CA 1
ATOM 1508 C C . LEU B 1 68 ? 14.109 -5.938 9.867 1 95.12 68 LEU B C 1
ATOM 1510 O O . LEU B 1 68 ? 14.625 -4.949 10.398 1 95.12 68 LEU B O 1
ATOM 1514 N N . LYS B 1 69 ? 14.688 -7.012 9.688 1 95.69 69 LYS B N 1
ATOM 1515 C CA . LYS B 1 69 ? 16.109 -7.211 9.883 1 95.69 69 LYS B CA 1
ATOM 1516 C C . LYS B 1 69 ? 16.703 -8.094 8.789 1 95.69 69 LYS B C 1
ATOM 1518 O O . LYS B 1 69 ? 16.016 -8.938 8.219 1 95.69 69 LYS B O 1
ATOM 1523 N N . PRO B 1 70 ? 17.984 -7.949 8.531 1 97.12 70 PRO B N 1
ATOM 1524 C CA . PRO B 1 70 ? 18.594 -8.602 7.371 1 97.12 70 PRO B CA 1
ATOM 1525 C C . PRO B 1 70 ? 18.328 -10.102 7.332 1 97.12 70 PRO B C 1
ATOM 1527 O O . PRO B 1 70 ? 17.938 -10.641 6.293 1 97.12 70 PRO B O 1
ATOM 1530 N N . GLU B 1 71 ? 18.484 -10.766 8.375 1 97.31 71 GLU B N 1
ATOM 1531 C CA . GLU B 1 71 ? 18.312 -12.211 8.383 1 97.31 71 GLU B CA 1
ATOM 1532 C C . GLU B 1 71 ? 16.859 -12.602 8.102 1 97.31 71 GLU B C 1
ATOM 1534 O O . GLU B 1 71 ? 16.609 -13.547 7.359 1 97.31 71 GLU B O 1
ATOM 1539 N N . LEU B 1 72 ? 15.984 -11.898 8.734 1 96.44 72 LEU B N 1
ATOM 1540 C CA . LEU B 1 72 ? 14.562 -12.156 8.523 1 96.44 72 LEU B CA 1
ATOM 1541 C C . LEU B 1 72 ? 14.156 -11.805 7.098 1 96.44 72 LEU B C 1
ATOM 1543 O O . LEU B 1 72 ? 13.375 -12.523 6.477 1 96.44 72 LEU B O 1
ATOM 1547 N N . ASN B 1 73 ? 14.727 -10.648 6.609 1 98.31 73 ASN B N 1
ATOM 1548 C CA . ASN B 1 73 ? 14.453 -10.234 5.238 1 98.31 73 ASN B CA 1
ATOM 1549 C C . ASN B 1 73 ? 14.891 -11.297 4.23 1 98.31 73 ASN B C 1
ATOM 1551 O O . ASN B 1 73 ? 14.156 -11.609 3.291 1 98.31 73 ASN B O 1
ATOM 1555 N N . LEU B 1 74 ? 16.031 -11.82 4.461 1 98.62 74 LEU B N 1
ATOM 1556 C CA . LEU B 1 74 ? 16.547 -12.867 3.58 1 98.62 74 LEU B CA 1
ATOM 1557 C C . LEU B 1 74 ? 15.641 -14.094 3.602 1 98.62 74 LEU B C 1
ATOM 1559 O O . LEU B 1 74 ? 15.297 -14.641 2.551 1 98.62 74 LEU B O 1
ATOM 1563 N N . ALA B 1 75 ? 15.289 -14.531 4.781 1 98.5 75 ALA B N 1
ATOM 1564 C CA . ALA B 1 75 ? 14.422 -15.688 4.922 1 98.5 75 ALA B CA 1
ATOM 1565 C C . ALA B 1 75 ? 13.086 -15.461 4.219 1 98.5 75 ALA B C 1
ATOM 1567 O O . ALA B 1 75 ? 12.594 -16.344 3.508 1 98.5 75 ALA B O 1
ATOM 1568 N N . PHE B 1 76 ? 12.547 -14.297 4.414 1 98.69 76 PHE B N 1
ATOM 1569 C CA . PHE B 1 76 ? 11.258 -13.945 3.826 1 98.69 76 PHE B CA 1
ATOM 1570 C C . PHE B 1 76 ? 11.344 -13.945 2.303 1 98.69 76 PHE B C 1
ATOM 1572 O O . PHE B 1 76 ? 10.547 -14.609 1.635 1 98.69 76 PHE B O 1
ATOM 1579 N N . GLY B 1 77 ? 12.258 -13.242 1.764 1 98.75 77 GLY B N 1
ATOM 1580 C CA . GLY B 1 77 ? 12.445 -13.203 0.322 1 98.75 77 GLY B CA 1
ATOM 1581 C C . GLY B 1 77 ? 12.664 -14.57 -0.293 1 98.75 77 GLY B C 1
ATOM 1582 O O . GLY B 1 77 ? 12.125 -14.867 -1.359 1 98.75 77 GLY B O 1
ATOM 1583 N N . THR B 1 78 ? 13.422 -15.383 0.394 1 98.88 78 THR B N 1
ATOM 1584 C CA . THR B 1 78 ? 13.703 -16.734 -0.085 1 98.88 78 THR B CA 1
ATOM 1585 C C . THR B 1 78 ? 12.414 -17.547 -0.163 1 98.88 78 THR B C 1
ATOM 1587 O O . THR B 1 78 ? 12.172 -18.234 -1.162 1 98.88 78 THR B O 1
ATOM 1590 N N . LYS B 1 79 ? 11.656 -17.469 0.858 1 98.88 79 LYS B N 1
ATOM 1591 C CA . LYS B 1 79 ? 10.391 -18.203 0.871 1 98.88 79 LYS B CA 1
ATOM 1592 C C . LYS B 1 79 ? 9.461 -17.719 -0.236 1 98.88 79 LYS B C 1
ATOM 1594 O O . LYS B 1 79 ? 8.734 -18.516 -0.84 1 98.88 79 LYS B O 1
ATOM 1599 N N . ILE B 1 80 ? 9.469 -16.438 -0.48 1 98.88 80 ILE B N 1
ATOM 1600 C CA . ILE B 1 80 ? 8.672 -15.875 -1.562 1 98.88 80 ILE B CA 1
ATOM 1601 C C . ILE B 1 80 ? 9.141 -16.438 -2.9 1 98.88 80 ILE B C 1
ATOM 1603 O O . ILE B 1 80 ? 8.328 -16.891 -3.711 1 98.88 80 ILE B O 1
ATOM 1607 N N . GLU B 1 81 ? 10.438 -16.422 -3.1 1 98.88 81 GLU B N 1
ATOM 1608 C CA . GLU B 1 81 ? 10.992 -16.953 -4.34 1 98.88 81 GLU B CA 1
ATOM 1609 C C . GLU B 1 81 ? 10.633 -18.422 -4.527 1 98.88 81 GLU B C 1
ATOM 1611 O O . GLU B 1 81 ? 10.273 -18.844 -5.625 1 98.88 81 GLU B O 1
ATOM 1616 N N . GLU B 1 82 ? 10.773 -19.156 -3.484 1 98.69 82 GLU B N 1
ATOM 1617 C CA . GLU B 1 82 ? 10.438 -20.578 -3.547 1 98.69 82 GLU B CA 1
ATOM 1618 C C . GLU B 1 82 ? 8.969 -20.781 -3.924 1 98.69 82 GLU B C 1
ATOM 1620 O O . GLU B 1 82 ? 8.648 -21.641 -4.75 1 98.69 82 GLU B O 1
ATOM 1625 N N . TYR B 1 83 ? 8.117 -20.062 -3.299 1 98.69 83 TYR B N 1
ATOM 1626 C CA . TYR B 1 83 ? 6.691 -20.156 -3.604 1 98.69 83 TYR B CA 1
ATOM 1627 C C . TYR B 1 83 ? 6.43 -19.875 -5.078 1 98.69 83 TYR B C 1
ATOM 1629 O O . TYR B 1 83 ? 5.738 -20.656 -5.75 1 98.69 83 TYR B O 1
ATOM 1637 N N . PHE B 1 84 ? 6.938 -18.781 -5.613 1 98.75 84 PHE B N 1
ATOM 1638 C CA . PHE B 1 84 ? 6.656 -18.359 -6.98 1 98.75 84 PHE B CA 1
ATOM 1639 C C . PHE B 1 84 ? 7.258 -19.328 -7.984 1 98.75 84 PHE B C 1
ATOM 1641 O O . PHE B 1 84 ? 6.668 -19.594 -9.031 1 98.75 84 PHE B O 1
ATOM 1648 N N . LYS B 1 85 ? 8.422 -19.812 -7.664 1 98.44 85 LYS B N 1
ATOM 1649 C CA . LYS B 1 85 ? 9.008 -20.844 -8.531 1 98.44 85 LYS B CA 1
ATOM 1650 C C . LYS B 1 85 ? 8.141 -22.094 -8.57 1 98.44 85 LYS B C 1
ATOM 1652 O O . LYS B 1 85 ? 7.84 -22.609 -9.648 1 98.44 85 LYS B O 1
ATOM 1657 N N . GLU B 1 86 ? 7.754 -22.531 -7.461 1 98.12 86 GLU B N 1
ATOM 1658 C CA . GLU B 1 86 ? 7.02 -23.781 -7.324 1 98.12 86 GLU B CA 1
ATOM 1659 C C . GLU B 1 86 ? 5.633 -23.672 -7.945 1 98.12 86 GLU B C 1
ATOM 1661 O O . GLU B 1 86 ? 5.207 -24.578 -8.68 1 98.12 86 GLU B O 1
ATOM 1666 N N . PHE B 1 87 ? 4.961 -22.625 -7.77 1 98.12 87 PHE B N 1
ATOM 1667 C CA . PHE B 1 87 ? 3.539 -22.594 -8.094 1 98.12 87 PHE B CA 1
ATOM 1668 C C . PHE B 1 87 ? 3.285 -21.812 -9.375 1 98.12 87 PHE B C 1
ATOM 1670 O O . PHE B 1 87 ? 2.256 -22 -10.023 1 98.12 87 PHE B O 1
ATOM 1677 N N . LEU B 1 88 ? 4.23 -20.906 -9.758 1 98.06 88 LEU B N 1
ATOM 1678 C CA . LEU B 1 88 ? 3.955 -20.031 -10.898 1 98.06 88 LEU B CA 1
ATOM 1679 C C . LEU B 1 88 ? 5.066 -20.125 -11.938 1 98.06 88 LEU B C 1
ATOM 1681 O O . LEU B 1 88 ? 5.008 -19.469 -12.969 1 98.06 88 LEU B O 1
ATOM 1685 N N . ALA B 1 89 ? 6.059 -20.906 -11.641 1 98 89 ALA B N 1
ATOM 1686 C CA . ALA B 1 89 ? 7.184 -21.141 -12.539 1 98 89 ALA B CA 1
ATOM 1687 C C . ALA B 1 89 ? 7.914 -19.844 -12.867 1 98 89 ALA B C 1
ATOM 1689 O O . ALA B 1 89 ? 8.359 -19.641 -14 1 98 89 ALA B O 1
ATOM 1690 N N . ILE B 1 90 ? 7.949 -18.953 -11.961 1 98.81 90 ILE B N 1
ATOM 1691 C CA . ILE B 1 90 ? 8.789 -17.766 -12.109 1 98.81 90 ILE B CA 1
ATOM 1692 C C . ILE B 1 90 ? 10.195 -18.062 -11.609 1 98.81 90 ILE B C 1
ATOM 1694 O O . ILE B 1 90 ? 10.383 -18.453 -10.453 1 98.81 90 ILE B O 1
ATOM 1698 N N . PRO B 1 91 ? 11.172 -17.875 -12.445 1 98.62 91 PRO B N 1
ATOM 1699 C CA . PRO B 1 91 ? 12.539 -18.078 -11.977 1 98.62 91 PRO B CA 1
ATOM 1700 C C . PRO B 1 91 ? 12.922 -17.141 -10.836 1 98.62 91 PRO B C 1
ATOM 1702 O O . PRO B 1 91 ? 12.508 -15.977 -10.82 1 98.62 91 PRO B O 1
ATOM 1705 N N . ARG B 1 92 ? 13.797 -17.594 -9.93 1 98.38 92 ARG B N 1
ATOM 1706 C CA . ARG B 1 92 ? 14.188 -16.828 -8.75 1 98.38 92 ARG B CA 1
ATOM 1707 C C . ARG B 1 92 ? 14.844 -15.508 -9.141 1 98.38 92 ARG B C 1
ATOM 1709 O O . ARG B 1 92 ? 14.656 -14.5 -8.453 1 98.38 92 ARG B O 1
ATOM 1716 N N . ASP B 1 93 ? 15.57 -15.523 -10.195 1 98.56 93 ASP B N 1
ATOM 1717 C CA . ASP B 1 93 ? 16.328 -14.344 -10.594 1 98.56 93 ASP B CA 1
ATOM 1718 C C . ASP B 1 93 ? 15.453 -13.336 -11.328 1 98.56 93 ASP B C 1
ATOM 1720 O O . ASP B 1 93 ? 15.953 -12.391 -11.938 1 98.56 93 ASP B O 1
ATOM 1724 N N . ARG B 1 94 ? 14.18 -13.57 -11.367 1 98.88 94 ARG B N 1
ATOM 1725 C CA . ARG B 1 94 ? 13.242 -12.625 -11.969 1 98.88 94 ARG B CA 1
ATOM 1726 C C . ARG B 1 94 ? 12.219 -12.141 -10.945 1 98.88 94 ARG B C 1
ATOM 1728 O O . ARG B 1 94 ? 11.156 -11.633 -11.305 1 98.88 94 ARG B O 1
ATOM 1735 N N . ILE B 1 95 ? 12.492 -12.359 -9.641 1 98.94 95 ILE B N 1
ATOM 1736 C CA . ILE B 1 95 ? 11.68 -11.898 -8.523 1 98.94 95 ILE B CA 1
ATOM 1737 C C . ILE B 1 95 ? 12.484 -10.914 -7.672 1 98.94 95 ILE B C 1
ATOM 1739 O O . ILE B 1 95 ? 13.625 -11.188 -7.309 1 98.94 95 ILE B O 1
ATOM 1743 N N . VAL B 1 96 ? 11.969 -9.789 -7.383 1 98.94 96 VAL B N 1
ATOM 1744 C CA . VAL B 1 96 ? 12.594 -8.852 -6.453 1 98.94 96 VAL B CA 1
ATOM 1745 C C . VAL B 1 96 ? 11.625 -8.539 -5.312 1 98.94 96 VAL B C 1
ATOM 1747 O O . VAL B 1 96 ? 10.422 -8.383 -5.535 1 98.94 96 VAL B O 1
ATOM 1750 N N . THR B 1 97 ? 12.148 -8.578 -4.152 1 98.88 97 THR B N 1
ATOM 1751 C CA . THR B 1 97 ? 11.367 -8.219 -2.973 1 98.88 97 THR B CA 1
ATOM 1752 C C . THR B 1 97 ? 11.977 -7.02 -2.262 1 98.88 97 THR B C 1
ATOM 1754 O O . THR B 1 97 ? 13.18 -6.996 -1.988 1 98.88 97 THR B O 1
ATOM 1757 N N . ARG B 1 98 ? 11.156 -6.035 -2.025 1 98.62 98 ARG B N 1
ATOM 1758 C CA . ARG B 1 98 ? 11.562 -4.879 -1.231 1 98.62 98 ARG B CA 1
ATOM 1759 C C . ARG B 1 98 ? 10.922 -4.914 0.151 1 98.62 98 ARG B C 1
ATOM 1761 O O . ARG B 1 98 ? 9.734 -5.223 0.283 1 98.62 98 ARG B O 1
ATOM 1768 N N . PHE B 1 99 ? 11.758 -4.668 1.147 1 98.69 99 PHE B N 1
ATOM 1769 C CA . PHE B 1 99 ? 11.289 -4.543 2.521 1 98.69 99 PHE B CA 1
ATOM 1770 C C . PHE B 1 99 ? 11.312 -3.09 2.975 1 98.69 99 PHE B C 1
ATOM 1772 O O . PHE B 1 99 ? 12.359 -2.439 2.938 1 98.69 99 PHE B O 1
ATOM 1779 N N . VAL B 1 100 ? 10.172 -2.609 3.422 1 97.56 100 VAL B N 1
ATOM 1780 C CA . VAL B 1 100 ? 10.016 -1.188 3.705 1 97.56 100 VAL B CA 1
ATOM 1781 C C . VAL B 1 100 ? 9.562 -0.994 5.148 1 97.56 100 VAL B C 1
ATOM 1783 O O . VAL B 1 100 ? 8.484 -1.459 5.535 1 97.56 100 VAL B O 1
ATOM 1786 N N . SER B 1 101 ? 10.406 -0.304 5.914 1 96.25 101 SER B N 1
ATOM 1787 C CA . SER B 1 101 ? 10.055 0.004 7.293 1 96.25 101 SER B CA 1
ATOM 1788 C C . SER B 1 101 ? 9.062 1.164 7.363 1 96.25 101 SER B C 1
ATOM 1790 O O . SER B 1 101 ? 9.273 2.201 6.73 1 96.25 101 SER B O 1
ATOM 1792 N N . VAL B 1 102 ? 8.023 0.953 8.086 1 94.88 102 VAL B N 1
ATOM 1793 C CA . VAL B 1 102 ? 7.035 1.996 8.328 1 94.88 102 VAL B CA 1
ATOM 1794 C C . VAL B 1 102 ? 7.152 2.504 9.766 1 94.88 102 VAL B C 1
ATOM 1796 O O . VAL B 1 102 ? 7.023 1.729 10.711 1 94.88 102 VAL B O 1
ATOM 1799 N N . PRO B 1 103 ? 7.441 3.807 9.938 1 94.25 103 PRO B N 1
ATOM 1800 C CA . PRO B 1 103 ? 7.465 4.32 11.312 1 94.25 103 PRO B CA 1
ATOM 1801 C C . PRO B 1 103 ? 6.102 4.238 12 1 94.25 103 PRO B C 1
ATOM 1803 O O . PRO B 1 103 ? 5.082 4.59 11.398 1 94.25 103 PRO B O 1
ATOM 1806 N N . ALA B 1 104 ? 6.09 3.846 13.234 1 94.5 104 ALA B N 1
ATOM 1807 C CA . ALA B 1 104 ? 4.867 3.537 13.969 1 94.5 104 ALA B CA 1
ATOM 1808 C C . ALA B 1 104 ? 3.922 4.734 13.992 1 94.5 104 ALA B C 1
ATOM 1810 O O . ALA B 1 104 ? 2.719 4.59 13.766 1 94.5 104 ALA B O 1
ATOM 1811 N N . LEU B 1 105 ? 4.484 5.934 14.188 1 94.56 105 LEU B N 1
ATOM 1812 C CA . LEU B 1 105 ? 3.662 7.129 14.336 1 94.56 105 LEU B CA 1
ATOM 1813 C C . LEU B 1 105 ? 3.168 7.617 12.977 1 94.56 105 LEU B C 1
ATOM 1815 O O . LEU B 1 105 ? 2.43 8.602 12.898 1 94.56 105 LEU B O 1
ATOM 1819 N N . PHE B 1 106 ? 3.506 6.867 11.93 1 96.31 106 PHE B N 1
ATOM 1820 C CA . PHE B 1 106 ? 3.09 7.234 10.578 1 96.31 106 PHE B CA 1
ATOM 1821 C C . PHE B 1 106 ? 2.201 6.152 9.977 1 96.31 106 PHE B C 1
ATOM 1823 O O . PHE B 1 106 ? 2.068 6.059 8.758 1 96.31 106 PHE B O 1
ATOM 1830 N N . CYS B 1 107 ? 1.704 5.41 10.891 1 97.25 107 CYS B N 1
ATOM 1831 C CA . CYS B 1 107 ? 0.716 4.395 10.547 1 97.25 107 CYS B CA 1
ATOM 1832 C C . CYS B 1 107 ? -0.521 4.516 11.422 1 97.25 107 CYS B C 1
ATOM 1834 O O . CYS B 1 107 ? -0.432 4.402 12.648 1 97.25 107 CYS B O 1
ATOM 1836 N N . GLN B 1 108 ? -1.608 4.789 10.82 1 97.44 108 GLN B N 1
ATOM 1837 C CA . GLN B 1 108 ? -2.873 4.906 11.539 1 97.44 108 GLN B CA 1
ATOM 1838 C C . GLN B 1 108 ? -3.768 3.697 11.281 1 97.44 108 GLN B C 1
ATOM 1840 O O . GLN B 1 108 ? -3.873 3.232 10.141 1 97.44 108 GLN B O 1
ATOM 1845 N N . TYR B 1 109 ? -4.309 3.164 12.328 1 97.06 109 TYR B N 1
ATOM 1846 C CA . TYR B 1 109 ? -5.16 1.981 12.281 1 97.06 109 TYR B CA 1
ATOM 1847 C C . TYR B 1 109 ? -6.145 1.968 13.445 1 97.06 109 TYR B C 1
ATOM 1849 O O . TYR B 1 109 ? -5.754 2.158 14.602 1 97.06 109 TYR B O 1
ATOM 1857 N N . ASP B 1 110 ? -7.387 1.79 13.062 1 96.75 110 ASP B N 1
ATOM 1858 C CA . ASP B 1 110 ? -8.453 1.609 14.039 1 96.75 110 ASP B CA 1
ATOM 1859 C C . ASP B 1 110 ? -8.453 2.736 15.07 1 96.75 110 ASP B C 1
ATOM 1861 O O . ASP B 1 110 ? -8.453 2.482 16.281 1 96.75 110 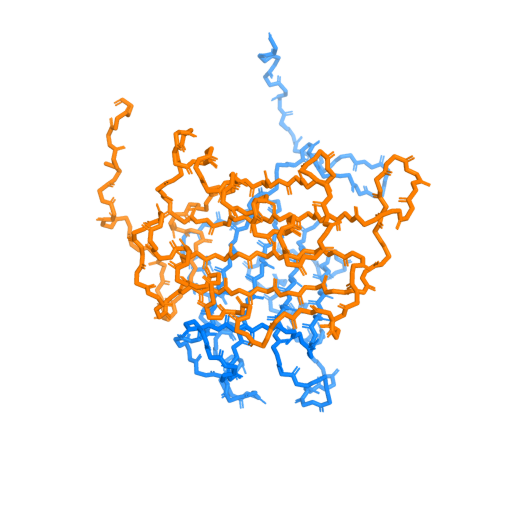ASP B O 1
ATOM 1865 N N . GLY B 1 111 ? -8.367 3.939 14.562 1 95.12 111 GLY B N 1
ATOM 1866 C CA . GLY B 1 111 ? -8.547 5.129 15.375 1 95.12 111 GLY B CA 1
ATOM 1867 C C . GLY B 1 111 ? -7.297 5.523 16.141 1 95.12 111 GLY B C 1
ATOM 1868 O O . GLY B 1 111 ? -7.328 6.445 16.953 1 95.12 111 GLY B O 1
ATOM 1869 N N . LYS B 1 112 ? -6.172 4.824 15.898 1 95.31 112 LYS B N 1
ATOM 1870 C CA . LYS B 1 112 ? -4.945 5.117 16.641 1 95.31 112 LYS B CA 1
ATOM 1871 C C . LYS B 1 112 ? -3.727 5.066 15.719 1 95.31 112 LYS B C 1
ATOM 1873 O O . LYS B 1 112 ? -3.771 4.453 14.648 1 95.31 112 LYS B O 1
ATOM 1878 N N . LEU B 1 113 ? -2.732 5.848 16.141 1 95.06 113 LEU B N 1
ATOM 1879 C CA . LEU B 1 113 ? -1.423 5.574 15.555 1 95.06 113 LEU B CA 1
ATOM 1880 C C . LEU B 1 113 ? -0.783 4.352 16.203 1 95.06 113 LEU B C 1
ATOM 1882 O O . LEU B 1 113 ? -1.065 4.043 17.359 1 95.06 113 LEU B O 1
ATOM 1886 N N . HIS B 1 114 ? -0.075 3.619 15.438 1 87.44 114 HIS B N 1
ATOM 1887 C CA . HIS B 1 114 ? 0.578 2.459 16.031 1 87.44 114 HIS B CA 1
ATOM 1888 C C . HIS B 1 114 ? 1.525 2.873 17.156 1 87.44 114 HIS B C 1
ATOM 1890 O O . HIS B 1 114 ? 2.213 3.893 17.047 1 87.44 114 HIS B O 1
ATOM 1896 N N . ASP B 1 115 ? 1.086 2.84 18.438 1 65.5 115 ASP B N 1
ATOM 1897 C CA . ASP B 1 115 ? 1.774 3.262 19.641 1 65.5 115 ASP B CA 1
ATOM 1898 C C . ASP B 1 115 ? 3.158 2.623 19.75 1 65.5 115 ASP B C 1
ATOM 1900 O O . ASP B 1 115 ? 3.381 1.531 19.219 1 65.5 115 ASP B O 1
ATOM 1904 N N . ILE B 1 116 ? 4.273 3.514 19.875 1 49.03 116 ILE B N 1
ATOM 1905 C CA . ILE B 1 116 ? 5.609 3.094 20.281 1 49.03 116 ILE B CA 1
ATOM 1906 C C . ILE B 1 116 ? 5.512 2.154 21.484 1 49.03 116 ILE B C 1
ATOM 1908 O O . ILE B 1 116 ? 6.523 1.841 22.109 1 49.03 116 ILE B O 1
ATOM 1912 N N . GLY B 1 117 ? 4.414 1.928 22.094 1 41.41 117 GLY B N 1
ATOM 1913 C CA . GLY B 1 117 ? 4.867 0.934 23.047 1 41.41 117 GLY B CA 1
ATOM 1914 C C . GLY B 1 117 ? 5.754 -0.13 22.422 1 41.41 117 GLY B C 1
ATOM 1915 O O . GLY B 1 117 ? 5.934 -1.208 23 1 41.41 117 GLY B O 1
ATOM 1916 N N . VAL B 1 118 ? 5.738 -0.106 21.219 1 36.38 118 VAL B N 1
ATOM 1917 C CA . VAL B 1 118 ? 6.633 -1.091 20.625 1 36.38 118 VAL B CA 1
ATOM 1918 C C . VAL B 1 118 ? 8.062 -0.865 21.125 1 36.38 118 VAL B C 1
ATOM 1920 O O . VAL B 1 118 ? 8.594 0.243 21.016 1 36.38 118 VAL B O 1
ATOM 1923 N N . GLN B 1 119 ? 8.469 -1.557 22.094 1 34.12 119 GLN B N 1
ATOM 1924 C CA . GLN B 1 119 ? 9.875 -1.566 22.484 1 34.12 119 GLN B CA 1
ATOM 1925 C C . GLN B 1 119 ? 10.781 -1.382 21.266 1 34.12 119 GLN B C 1
ATOM 1927 O O . GLN B 1 119 ? 10.688 -2.139 20.297 1 34.12 119 GLN B O 1
ATOM 1932 N N . TYR B 1 120 ? 11.234 -0.098 20.812 1 33.34 120 TYR B N 1
ATOM 1933 C CA . TYR B 1 120 ? 12.453 -0.053 20.016 1 33.34 120 TYR B CA 1
ATOM 1934 C C . TYR B 1 120 ? 13.312 -1.292 20.266 1 33.34 120 TYR B C 1
ATOM 1936 O O . TYR B 1 120 ? 13.617 -1.625 21.406 1 33.34 120 TYR B O 1
ATOM 1944 N N . ASP B 1 121 ? 13.148 -2.188 19.703 1 30.52 121 ASP B N 1
ATOM 1945 C CA . ASP B 1 121 ? 14.344 -3.008 19.859 1 30.52 121 ASP B CA 1
ATOM 1946 C C . ASP B 1 121 ? 15.609 -2.154 19.812 1 30.52 121 ASP B C 1
ATOM 1948 O O . ASP B 1 121 ? 15.859 -1.473 18.812 1 30.52 121 ASP B O 1
ATOM 1952 N N . GLN B 1 122 ? 16.125 -1.412 20.859 1 27.66 122 GLN B N 1
ATOM 1953 C CA . GLN B 1 122 ? 17.406 -0.829 21.234 1 27.66 122 GLN B CA 1
ATOM 1954 C C . GLN B 1 122 ? 18.547 -1.46 20.453 1 27.66 122 GLN B C 1
ATOM 1956 O O . GLN B 1 122 ? 19.719 -1.161 20.688 1 27.66 122 GLN B O 1
ATOM 1961 N N . ASP B 1 123 ? 18.484 -2.373 19.656 1 26.75 123 ASP B N 1
ATOM 1962 C CA . ASP B 1 123 ? 19.828 -2.76 19.25 1 26.75 123 ASP B CA 1
ATOM 1963 C C . ASP B 1 123 ? 20.5 -1.664 18.422 1 26.75 123 ASP B C 1
ATOM 1965 O O . ASP B 1 123 ? 21.5 -1.904 17.766 1 26.75 123 ASP B O 1
ATOM 1969 N N . LEU B 1 124 ? 20.156 -0.312 18.5 1 21.92 124 LEU B N 1
ATOM 1970 C CA . LEU B 1 124 ? 21.344 0.504 18.266 1 21.92 124 LEU B CA 1
ATOM 1971 C C . LEU B 1 124 ? 22.172 0.643 19.531 1 21.92 124 LEU B C 1
ATOM 1973 O O . LEU B 1 124 ? 21.609 0.737 20.625 1 21.92 124 LEU B O 1
#

Solvent-accessible surface area (backbone atoms only — not comparable to full-atom values): 13468 Å² total; per-residue (Å²): 109,33,42,40,36,39,37,23,39,47,56,63,84,65,55,62,90,54,50,64,59,51,52,35,50,52,47,21,68,75,57,70,43,66,56,91,47,47,46,72,44,81,42,49,59,37,55,39,28,46,43,49,32,74,61,63,36,38,46,32,40,39,35,25,56,61,80,80,41,52,72,55,41,39,53,52,39,41,53,51,36,50,49,38,32,74,66,65,66,23,55,45,81,39,36,40,32,37,54,42,79,40,59,40,82,77,37,74,54,97,95,34,53,44,74,58,93,64,75,75,76,67,80,120,107,34,40,39,37,40,38,23,39,47,55,63,85,64,54,63,92,54,49,55,44,49,53,27,50,52,46,20,66,72,53,71,43,68,41,75,49,24,33,38,36,52,42,48,55,35,98,48,63,61,95,87,34,73,61,64,38,37,46,32,39,41,36,26,54,62,74,80,41,72,68,53,48,52,53,49,47,48,50,51,36,51,48,38,32,73,67,65,66,24,55,61,93,41,50,48,71,45,79,43,80,41,60,41,59,34,28,23,43,59,86,33,45,44,65,68,80,52,72,67,76,61,87,116